Protein AF-A0A7C3UR26-F1 (afdb_monomer)

Structure (mmCIF, N/CA/C/O backbone):
data_AF-A0A7C3UR26-F1
#
_entry.id   AF-A0A7C3UR26-F1
#
loop_
_atom_site.group_PDB
_atom_site.id
_atom_site.type_symbol
_atom_site.label_atom_id
_atom_site.label_alt_id
_atom_site.label_comp_id
_atom_site.label_asym_id
_atom_site.label_entity_id
_atom_site.label_seq_id
_atom_site.pdbx_PDB_ins_code
_atom_site.Cartn_x
_atom_site.Cartn_y
_atom_site.Cartn_z
_atom_site.occupancy
_atom_site.B_iso_or_equiv
_atom_site.auth_seq_id
_atom_site.auth_comp_id
_atom_site.auth_asym_id
_atom_site.auth_atom_id
_atom_site.pdbx_PDB_model_num
ATOM 1 N N . MET A 1 1 ? 2.361 -22.772 -12.631 1.00 84.62 1 MET A N 1
ATOM 2 C CA . MET A 1 1 ? 1.878 -21.402 -12.908 1.00 84.62 1 MET A CA 1
ATOM 3 C C . MET A 1 1 ? 1.212 -20.741 -11.703 1.00 84.62 1 MET A C 1
ATOM 5 O O . MET A 1 1 ? 1.697 -19.698 -11.298 1.00 84.62 1 MET A O 1
ATOM 9 N N . SER A 1 2 ? 0.206 -21.334 -11.047 1.00 89.38 2 SER A N 1
ATOM 10 C CA . SER A 1 2 ? -0.554 -20.653 -9.971 1.00 89.38 2 SER A CA 1
ATOM 11 C C . SER A 1 2 ? 0.278 -20.148 -8.781 1.00 89.38 2 SER A C 1
ATOM 13 O O . SER A 1 2 ? -0.028 -19.115 -8.210 1.00 89.38 2 SER A O 1
ATOM 15 N N . ARG A 1 3 ? 1.379 -20.817 -8.415 1.00 92.19 3 ARG A N 1
ATOM 16 C CA . ARG A 1 3 ? 2.267 -20.321 -7.343 1.00 92.19 3 ARG A CA 1
ATOM 17 C C . ARG A 1 3 ? 3.097 -19.096 -7.741 1.00 92.19 3 ARG A C 1
ATOM 19 O O . ARG A 1 3 ? 3.515 -18.353 -6.864 1.00 92.19 3 ARG A O 1
ATOM 26 N N . ALA A 1 4 ? 3.319 -18.882 -9.038 1.00 93.81 4 ALA A N 1
ATOM 27 C CA . ALA A 1 4 ? 4.048 -17.720 -9.537 1.00 93.81 4 ALA A CA 1
ATOM 28 C C . ALA A 1 4 ? 3.203 -16.439 -9.476 1.00 93.81 4 ALA A C 1
ATOM 30 O O . ALA A 1 4 ? 3.769 -15.360 -9.411 1.00 93.81 4 ALA A O 1
ATOM 31 N N . ILE A 1 5 ? 1.868 -16.544 -9.464 1.00 94.62 5 ILE A N 1
ATOM 32 C CA . ILE A 1 5 ? 0.988 -15.367 -9.430 1.00 94.62 5 ILE A CA 1
ATOM 33 C C . ILE A 1 5 ? 0.708 -14.855 -8.008 1.00 94.62 5 ILE A C 1
ATOM 35 O O . ILE A 1 5 ? 0.378 -13.689 -7.834 1.00 94.62 5 ILE A O 1
ATOM 39 N N . LEU A 1 6 ? 0.868 -15.688 -6.972 1.00 92.38 6 LEU A N 1
ATOM 40 C CA . LEU A 1 6 ? 0.529 -15.310 -5.590 1.00 92.38 6 LEU A CA 1
ATOM 41 C C . LEU A 1 6 ? 1.308 -14.091 -5.052 1.00 92.38 6 LEU A C 1
ATOM 43 O O . LEU A 1 6 ? 0.683 -13.251 -4.400 1.00 92.38 6 LEU A O 1
ATOM 47 N N . PRO A 1 7 ? 2.623 -13.928 -5.320 1.00 94.94 7 PRO A N 1
ATOM 48 C CA . PRO A 1 7 ? 3.370 -12.769 -4.829 1.00 94.94 7 PRO A CA 1
ATOM 49 C C . PRO A 1 7 ? 2.861 -11.429 -5.379 1.00 94.94 7 PRO A C 1
ATOM 51 O O . PRO A 1 7 ? 3.028 -10.400 -4.724 1.00 94.94 7 PRO A O 1
ATOM 54 N N . PHE A 1 8 ? 2.185 -11.427 -6.535 1.00 94.25 8 PHE A N 1
ATOM 55 C CA . PHE A 1 8 ? 1.652 -10.203 -7.135 1.00 94.25 8 PHE A CA 1
ATOM 56 C C . PHE A 1 8 ? 0.572 -9.535 -6.286 1.00 94.25 8 PHE A C 1
ATOM 58 O O . PHE A 1 8 ? 0.379 -8.335 -6.427 1.00 94.25 8 PHE A O 1
ATOM 65 N N . ASN A 1 9 ? -0.066 -10.242 -5.348 1.00 93.50 9 ASN A N 1
ATOM 66 C CA . ASN A 1 9 ? -0.989 -9.606 -4.406 1.00 93.50 9 ASN A CA 1
ATOM 67 C C . ASN A 1 9 ? -0.299 -8.508 -3.583 1.00 93.50 9 ASN A C 1
ATOM 69 O O . ASN A 1 9 ? -0.865 -7.429 -3.418 1.00 93.50 9 ASN A O 1
ATOM 73 N N . ARG A 1 10 ? 0.928 -8.756 -3.097 1.00 95.94 10 ARG A N 1
ATOM 74 C CA . ARG A 1 10 ? 1.704 -7.759 -2.337 1.00 95.94 10 ARG A CA 1
ATOM 75 C C . ARG A 1 10 ? 2.211 -6.628 -3.226 1.00 95.94 10 ARG A C 1
ATOM 77 O O . ARG A 1 10 ? 2.212 -5.481 -2.780 1.00 95.94 10 ARG A O 1
ATOM 84 N N . ILE A 1 11 ? 2.597 -6.943 -4.466 1.00 96.81 11 ILE A N 1
ATOM 85 C CA . ILE A 1 11 ? 3.010 -5.948 -5.469 1.00 96.81 11 ILE A CA 1
ATOM 86 C C . ILE A 1 11 ? 1.839 -5.014 -5.787 1.00 96.81 11 ILE A C 1
ATOM 88 O O . ILE A 1 11 ? 1.977 -3.810 -5.618 1.00 96.81 11 ILE A O 1
ATOM 92 N N . ASN A 1 12 ? 0.679 -5.564 -6.154 1.00 95.12 12 ASN A N 1
ATOM 93 C CA . ASN A 1 12 ? -0.527 -4.807 -6.492 1.00 95.12 12 ASN A CA 1
ATOM 94 C C . ASN A 1 12 ? -0.963 -3.900 -5.332 1.00 95.12 12 ASN A C 1
ATOM 96 O O . ASN A 1 12 ? -1.094 -2.693 -5.499 1.00 95.12 12 ASN A O 1
ATOM 100 N N . ARG A 1 13 ? -1.065 -4.453 -4.113 1.00 96.06 13 ARG A N 1
ATOM 101 C CA . ARG A 1 13 ? -1.340 -3.671 -2.892 1.00 96.06 13 ARG A CA 1
ATOM 102 C C . ARG A 1 13 ? -0.356 -2.517 -2.730 1.00 96.06 13 ARG A C 1
ATOM 104 O O . ARG A 1 13 ? -0.774 -1.389 -2.489 1.00 96.06 13 ARG A O 1
ATOM 111 N N . GLY A 1 14 ? 0.936 -2.814 -2.872 1.00 96.69 14 GLY A N 1
ATOM 112 C CA . GLY A 1 14 ? 2.014 -1.848 -2.711 1.00 96.69 14 GLY A CA 1
ATOM 113 C C . GLY A 1 14 ? 2.107 -0.814 -3.830 1.00 96.69 14 GLY A C 1
ATOM 114 O O . GLY A 1 14 ? 2.708 0.224 -3.590 1.00 96.69 14 GLY A O 1
ATOM 115 N N . GLN A 1 15 ? 1.560 -1.076 -5.019 1.00 95.69 15 GLN A N 1
ATOM 116 C CA . GLN A 1 15 ? 1.412 -0.092 -6.098 1.00 95.69 15 GLN A CA 1
ATOM 117 C C . GLN A 1 15 ? 0.182 0.790 -5.867 1.00 95.69 15 GLN A C 1
ATOM 119 O O . GLN A 1 15 ? 0.249 1.995 -6.080 1.00 95.69 15 GLN A O 1
ATOM 124 N N . ASN A 1 16 ? -0.910 0.216 -5.356 1.00 94.81 16 ASN A N 1
ATOM 125 C CA . ASN A 1 16 ? -2.138 0.958 -5.078 1.00 94.81 16 ASN A CA 1
ATOM 126 C C . ASN A 1 16 ? -1.993 1.952 -3.925 1.00 94.81 16 ASN A C 1
ATOM 128 O O . ASN A 1 16 ? -2.627 2.994 -3.957 1.00 94.81 16 ASN A O 1
ATOM 132 N N . HIS A 1 17 ? -1.202 1.631 -2.898 1.00 96.75 17 HIS A N 1
ATOM 133 C CA . HIS A 1 17 ? -0.873 2.549 -1.805 1.00 96.75 17 HIS A CA 1
ATOM 134 C C . HIS A 1 17 ? 0.338 2.023 -1.027 1.00 96.75 17 HIS A C 1
ATOM 136 O O . HIS A 1 17 ? 0.447 0.817 -0.781 1.00 96.75 17 HIS A O 1
ATOM 142 N N . TYR A 1 18 ? 1.222 2.910 -0.566 1.00 96.19 18 TYR A N 1
ATOM 143 C CA . TYR A 1 18 ? 2.452 2.504 0.129 1.00 96.19 18 TYR A CA 1
ATOM 144 C C . TYR A 1 18 ? 2.180 1.735 1.433 1.00 96.19 18 TYR A C 1
ATOM 146 O O . TYR A 1 18 ? 2.928 0.826 1.778 1.00 96.19 18 TYR A O 1
ATOM 154 N N . ALA A 1 19 ? 1.085 2.065 2.122 1.00 97.19 19 ALA A N 1
ATOM 155 C CA . ALA A 1 19 ? 0.727 1.494 3.421 1.00 97.19 19 ALA A CA 1
ATOM 156 C C . ALA A 1 19 ? -0.183 0.252 3.364 1.00 97.19 19 ALA A C 1
ATOM 158 O O . ALA A 1 19 ? -0.461 -0.334 4.405 1.00 97.19 19 ALA A O 1
ATOM 159 N N . ASN A 1 20 ? -0.675 -0.170 2.190 1.00 97.56 20 ASN A N 1
ATOM 160 C CA . ASN A 1 20 ? -1.697 -1.230 2.115 1.00 97.56 20 ASN A CA 1
ATOM 161 C C . ASN A 1 20 ? -1.242 -2.556 2.739 1.00 97.56 20 ASN A C 1
ATOM 163 O O . ASN A 1 20 ? -2.025 -3.217 3.416 1.00 97.56 20 ASN A O 1
ATOM 167 N N . ASN A 1 21 ? 0.011 -2.959 2.502 1.00 97.38 21 ASN A N 1
ATOM 168 C CA . ASN A 1 21 ? 0.534 -4.199 3.077 1.00 97.38 21 ASN A CA 1
ATOM 169 C C . ASN A 1 21 ? 0.620 -4.106 4.608 1.00 97.38 21 ASN A C 1
ATOM 171 O O . ASN A 1 21 ? 0.180 -5.034 5.277 1.00 97.38 21 ASN A O 1
ATOM 175 N N . ASP A 1 22 ? 1.095 -2.978 5.141 1.00 97.25 22 ASP A N 1
ATOM 176 C CA . ASP A 1 22 ? 1.248 -2.757 6.583 1.00 97.25 22 ASP A CA 1
ATOM 177 C C . ASP A 1 22 ? -0.110 -2.670 7.298 1.00 97.25 22 ASP A C 1
ATOM 179 O O . ASP A 1 22 ? -0.272 -3.213 8.386 1.00 97.25 22 ASP A O 1
ATOM 183 N N . ILE A 1 23 ? -1.111 -2.030 6.678 1.00 98.25 23 ILE A N 1
ATOM 184 C CA . ILE A 1 23 ? -2.481 -1.944 7.214 1.00 98.25 23 ILE A CA 1
ATOM 185 C C . ILE A 1 23 ? -3.115 -3.335 7.297 1.00 98.25 23 ILE A C 1
ATOM 187 O O . ILE A 1 23 ? -3.720 -3.678 8.312 1.00 98.25 23 ILE A O 1
ATOM 191 N N . ILE A 1 24 ? -2.986 -4.136 6.234 1.00 97.94 24 ILE A N 1
ATOM 192 C CA . ILE A 1 24 ? -3.534 -5.496 6.209 1.00 97.94 24 ILE A CA 1
ATOM 193 C C . ILE A 1 24 ? -2.835 -6.363 7.258 1.00 97.94 24 ILE A C 1
ATOM 195 O O . ILE A 1 24 ? -3.519 -7.012 8.041 1.00 97.94 24 ILE A O 1
ATOM 199 N N . GLU A 1 25 ? -1.504 -6.320 7.328 1.00 96.81 25 GLU A N 1
ATOM 200 C CA . GLU A 1 25 ? -0.721 -7.092 8.299 1.00 96.81 25 GLU A CA 1
ATOM 201 C C . GLU A 1 25 ? -1.051 -6.701 9.748 1.00 96.81 25 GLU A C 1
ATOM 203 O O . GLU A 1 25 ? -1.226 -7.571 10.601 1.00 96.81 25 GLU A O 1
ATOM 208 N N . LEU A 1 26 ? -1.216 -5.403 10.025 1.00 97.50 26 LEU A N 1
ATOM 209 C CA . LEU A 1 26 ? -1.675 -4.899 11.320 1.00 97.50 26 LEU A CA 1
ATOM 210 C C . LEU A 1 26 ? -3.029 -5.505 11.713 1.00 97.50 26 LEU A C 1
ATOM 212 O O . LEU A 1 26 ? -3.179 -6.031 12.816 1.00 97.50 26 LEU A O 1
ATOM 216 N N . LEU A 1 27 ? -4.023 -5.428 10.828 1.00 98.19 27 LEU A N 1
ATOM 217 C CA . LEU A 1 27 ? -5.376 -5.893 11.131 1.00 98.19 27 LEU A CA 1
ATOM 218 C C . LEU A 1 27 ? -5.462 -7.422 11.202 1.00 98.19 27 LEU A C 1
ATOM 220 O O . LEU A 1 27 ? -6.172 -7.937 12.063 1.00 98.19 27 LEU A O 1
ATOM 224 N N . GLU A 1 28 ? -4.713 -8.142 10.362 1.00 97.50 28 GLU A N 1
ATOM 225 C CA . GLU A 1 28 ? -4.558 -9.601 10.437 1.00 97.50 28 GLU A CA 1
ATOM 226 C C . GLU A 1 28 ? -3.982 -10.005 11.798 1.00 97.50 28 GLU A C 1
ATOM 228 O O . GLU A 1 28 ? -4.580 -10.818 12.501 1.00 97.50 28 GLU A O 1
ATOM 233 N N . LYS A 1 29 ? -2.899 -9.355 12.232 1.00 95.69 29 LYS A N 1
ATOM 234 C CA . LYS A 1 29 ? -2.251 -9.603 13.527 1.00 95.69 29 LYS A CA 1
ATOM 235 C C . LYS A 1 29 ? -3.177 -9.339 14.720 1.00 95.69 29 LYS A C 1
ATOM 237 O O . LYS A 1 29 ? -3.177 -10.095 15.694 1.00 95.69 29 LYS A O 1
ATOM 242 N N . VAL A 1 30 ? -3.996 -8.287 14.662 1.00 96.81 30 VAL A N 1
ATOM 243 C CA . VAL A 1 30 ? -5.016 -8.021 15.693 1.00 96.81 30 VAL A CA 1
ATOM 244 C C . VAL A 1 30 ? -6.116 -9.091 15.655 1.00 96.81 30 VAL A C 1
ATOM 246 O O . VAL A 1 30 ? -6.500 -9.617 16.701 1.00 96.81 30 VAL A O 1
ATOM 249 N N . TYR A 1 31 ? -6.585 -9.473 14.463 1.00 97.69 31 TYR A N 1
ATOM 250 C CA . TYR A 1 31 ? -7.631 -10.483 14.277 1.00 97.69 31 TYR A CA 1
ATOM 251 C C . TYR A 1 31 ? -7.201 -11.896 14.707 1.00 97.69 31 TYR A C 1
ATOM 253 O O . TYR A 1 31 ? -8.007 -12.640 15.268 1.00 97.69 31 TYR A O 1
ATOM 261 N N . GLU A 1 32 ? -5.934 -12.268 14.521 1.00 97.50 32 GLU A N 1
ATOM 262 C CA . GLU A 1 32 ? -5.369 -13.537 15.007 1.00 97.50 32 GLU A CA 1
ATOM 263 C C . GLU A 1 32 ? -5.515 -13.700 16.530 1.00 97.50 32 GLU A C 1
ATOM 265 O O . GLU A 1 32 ? -5.647 -14.818 17.026 1.00 97.50 32 GLU A O 1
ATOM 270 N N . ASN A 1 33 ? -5.593 -12.587 17.268 1.00 97.06 33 ASN A N 1
ATOM 271 C CA . ASN A 1 33 ? -5.756 -12.548 18.721 1.00 97.06 33 ASN A CA 1
ATOM 272 C C . ASN A 1 33 ? -7.189 -12.184 19.166 1.00 97.06 33 ASN A C 1
ATOM 274 O O . ASN A 1 33 ? -7.410 -11.755 20.302 1.00 97.06 33 ASN A O 1
ATOM 278 N N . LYS A 1 34 ? -8.186 -12.378 18.292 1.00 96.38 34 LYS A N 1
ATOM 279 C CA . LYS A 1 34 ? -9.592 -11.981 18.506 1.00 96.38 34 LYS A CA 1
ATOM 280 C C . LYS A 1 34 ? -10.245 -12.468 19.801 1.00 96.38 34 LYS A C 1
ATOM 282 O O . LYS A 1 34 ? -11.184 -11.835 20.270 1.00 96.38 34 LYS A O 1
ATOM 287 N N . SER A 1 35 ? -9.769 -13.558 20.405 1.00 96.50 35 SER A N 1
ATOM 288 C CA . SER A 1 35 ? -10.303 -14.064 21.680 1.00 96.50 35 SER A CA 1
ATOM 289 C C . SER A 1 35 ? -10.071 -13.123 22.868 1.00 96.50 35 SER A C 1
ATOM 291 O O . SER A 1 35 ? -10.711 -13.292 23.900 1.00 96.50 35 SER A O 1
ATOM 293 N N . LEU A 1 36 ? -9.148 -12.164 22.742 1.00 95.38 36 LEU A N 1
ATOM 294 C CA . LEU A 1 36 ? -8.786 -11.205 23.791 1.00 95.38 36 LEU A CA 1
ATOM 295 C C . LEU A 1 36 ? -9.460 -9.832 23.614 1.00 95.38 36 LEU A C 1
ATOM 297 O O . LEU A 1 36 ? -9.211 -8.916 24.399 1.00 95.38 36 LEU A O 1
ATOM 301 N N . LEU A 1 37 ? -10.280 -9.666 22.573 1.00 96.19 37 LEU A N 1
ATOM 302 C CA . LEU A 1 37 ? -10.798 -8.374 22.125 1.00 96.19 37 LEU A CA 1
ATOM 303 C C . LEU A 1 37 ? -12.323 -8.285 22.263 1.00 96.19 37 LEU A C 1
ATOM 305 O O . LEU A 1 37 ? -13.011 -9.292 22.426 1.00 96.19 37 LEU A O 1
ATOM 309 N N . ASP A 1 38 ? -12.854 -7.061 22.186 1.00 96.44 38 ASP A N 1
ATOM 310 C CA . ASP A 1 38 ? -14.302 -6.837 22.148 1.00 96.44 38 ASP A CA 1
ATOM 311 C C . ASP A 1 38 ? -14.904 -7.499 20.889 1.00 96.44 38 ASP A C 1
ATOM 313 O O . ASP A 1 38 ? -14.430 -7.227 19.780 1.00 96.44 38 ASP A O 1
ATOM 317 N N . PRO A 1 39 ? -15.950 -8.340 21.011 1.00 97.75 39 PRO A N 1
ATOM 318 C CA . PRO A 1 39 ? -16.541 -9.032 19.866 1.00 97.75 39 PRO A CA 1
ATOM 319 C C . PRO A 1 39 ? -17.057 -8.108 18.752 1.00 97.75 39 PRO A C 1
ATOM 321 O O . PRO A 1 39 ? -17.038 -8.493 17.582 1.00 97.75 39 PRO A O 1
ATOM 324 N N . ASN A 1 40 ? -17.510 -6.896 19.081 1.00 98.19 40 ASN A N 1
ATOM 325 C CA . ASN A 1 40 ? -17.975 -5.932 18.086 1.00 98.19 40 ASN A CA 1
ATOM 326 C C . ASN A 1 40 ? -16.805 -5.318 17.312 1.00 98.19 40 ASN A C 1
ATOM 328 O O . ASN A 1 40 ? -16.889 -5.191 16.092 1.00 98.19 40 ASN A O 1
ATOM 332 N N . LEU A 1 41 ? -15.693 -5.010 17.992 1.00 98.25 41 LEU A N 1
ATOM 333 C CA . LEU A 1 41 ? -14.459 -4.591 17.318 1.00 98.25 41 LEU A CA 1
ATOM 334 C C . LEU A 1 41 ? -13.954 -5.696 16.384 1.00 98.25 41 LEU A C 1
ATOM 336 O O . LEU A 1 41 ? -13.606 -5.416 15.240 1.00 98.25 41 LEU A O 1
ATOM 340 N N . VAL A 1 42 ? -13.952 -6.952 16.843 1.00 98.38 42 VAL A N 1
ATOM 341 C CA . VAL A 1 42 ? -13.537 -8.104 16.023 1.00 98.38 42 VAL A CA 1
ATOM 342 C C . VAL A 1 42 ? -14.379 -8.207 14.754 1.00 98.38 42 VAL A C 1
ATOM 344 O O . VAL A 1 42 ? -13.823 -8.399 13.675 1.00 98.38 42 VAL A O 1
ATOM 347 N N . LYS A 1 43 ? -15.701 -8.044 14.865 1.00 98.56 43 LYS A N 1
ATOM 348 C CA . LYS A 1 43 ? -16.615 -8.082 13.718 1.00 98.56 43 LYS A CA 1
ATOM 349 C C . LYS 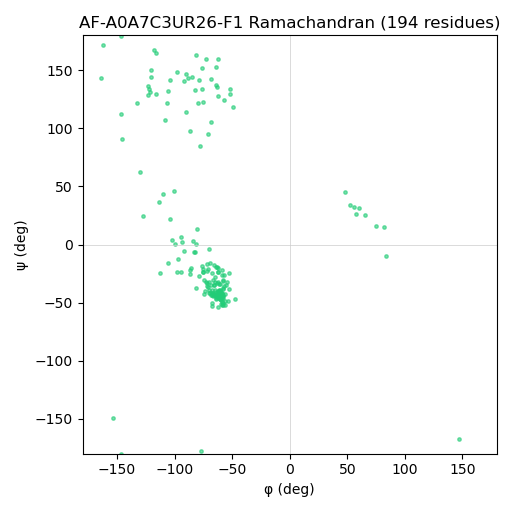A 1 43 ? -16.332 -6.965 12.707 1.00 98.56 43 LYS A C 1
ATOM 351 O O . LYS A 1 43 ? -16.376 -7.202 11.497 1.00 98.56 43 LYS A O 1
ATOM 356 N N . ASP A 1 44 ? -16.036 -5.760 13.183 1.00 98.69 44 ASP A N 1
ATOM 357 C CA . ASP A 1 44 ? -15.700 -4.637 12.309 1.00 98.69 44 ASP A CA 1
ATOM 358 C C . ASP A 1 44 ? -14.333 -4.833 11.636 1.00 98.69 44 ASP A C 1
ATOM 360 O O . ASP A 1 44 ? -14.214 -4.612 10.431 1.00 98.69 44 ASP A O 1
ATOM 364 N N . ILE A 1 45 ? -13.326 -5.327 12.369 1.00 98.56 45 ILE A N 1
ATOM 365 C CA . ILE A 1 45 ? -12.018 -5.705 11.806 1.00 98.56 45 ILE A CA 1
ATOM 366 C C . ILE A 1 45 ? -12.185 -6.782 10.734 1.00 98.56 45 ILE A C 1
ATOM 368 O O . ILE A 1 45 ? -11.611 -6.659 9.657 1.00 98.56 45 ILE A O 1
ATOM 372 N N . GLU A 1 46 ? -12.987 -7.813 10.997 1.00 98.50 46 GLU A N 1
ATOM 373 C CA . GLU A 1 46 ? -13.273 -8.882 10.036 1.00 98.50 46 GLU A CA 1
ATOM 374 C C . GLU A 1 46 ? -13.912 -8.332 8.759 1.00 98.50 46 GLU A C 1
ATOM 376 O O . GLU A 1 46 ? -13.458 -8.625 7.652 1.00 98.50 46 GLU A O 1
ATOM 381 N N . THR A 1 47 ? -14.924 -7.476 8.910 1.00 98.44 47 THR A N 1
ATOM 382 C CA . THR A 1 47 ? -15.598 -6.831 7.776 1.00 98.44 47 THR A CA 1
ATOM 383 C C . THR A 1 47 ? -14.619 -5.979 6.968 1.00 98.44 47 THR A C 1
ATOM 385 O O . THR A 1 47 ? -14.615 -6.030 5.735 1.00 98.44 47 THR A O 1
ATOM 388 N N . TYR A 1 48 ? -13.751 -5.225 7.646 1.00 98.50 48 TYR A N 1
ATOM 389 C CA . TYR A 1 48 ? -12.768 -4.383 6.977 1.00 98.50 48 TYR A CA 1
ATOM 390 C C . TYR A 1 48 ? -11.663 -5.196 6.294 1.00 98.50 48 TYR A C 1
ATOM 392 O O . TYR A 1 48 ? -11.295 -4.885 5.166 1.00 98.50 48 TYR A O 1
ATOM 400 N N . LEU A 1 49 ? -11.181 -6.281 6.905 1.00 98.50 49 LEU A N 1
ATOM 401 C CA . LEU A 1 49 ? -10.224 -7.200 6.279 1.00 98.50 49 LEU A CA 1
ATOM 402 C C . LEU A 1 49 ? -10.786 -7.810 4.993 1.00 98.50 49 LEU A C 1
ATOM 404 O O . LEU A 1 49 ? -10.103 -7.805 3.970 1.00 98.50 49 LEU A O 1
ATOM 408 N N . VAL A 1 50 ? -12.048 -8.255 5.005 1.00 97.81 50 VAL A N 1
ATOM 409 C CA . VAL A 1 50 ? -12.726 -8.746 3.793 1.00 97.81 50 VAL A CA 1
ATOM 410 C C . VAL A 1 50 ? -12.747 -7.671 2.705 1.00 97.81 50 VAL A C 1
ATOM 412 O O . VAL A 1 50 ? -12.448 -7.971 1.544 1.00 97.81 50 VAL A O 1
ATOM 415 N N . TYR A 1 51 ? -13.040 -6.418 3.065 1.00 96.62 51 TYR A N 1
ATOM 416 C CA . TYR A 1 51 ? -12.975 -5.291 2.136 1.00 96.62 51 TYR A CA 1
ATOM 417 C C . TYR A 1 51 ? -11.559 -5.100 1.559 1.00 96.62 51 TYR A C 1
ATOM 419 O O . TYR A 1 51 ? -11.403 -5.068 0.334 1.00 96.62 51 TYR A O 1
ATOM 427 N N . LEU A 1 52 ? -10.533 -5.031 2.414 1.00 96.81 52 LEU A N 1
ATOM 428 C CA . LEU A 1 52 ? -9.141 -4.801 2.012 1.00 96.81 52 LEU A CA 1
ATOM 429 C C . LEU A 1 52 ? -8.604 -5.926 1.121 1.00 96.81 52 LEU A C 1
ATOM 431 O O . LEU A 1 52 ? -7.891 -5.670 0.150 1.00 96.81 52 LEU A O 1
ATOM 435 N N . TRP A 1 53 ? -8.941 -7.179 1.426 1.00 95.69 53 TRP A N 1
ATOM 436 C CA . TRP A 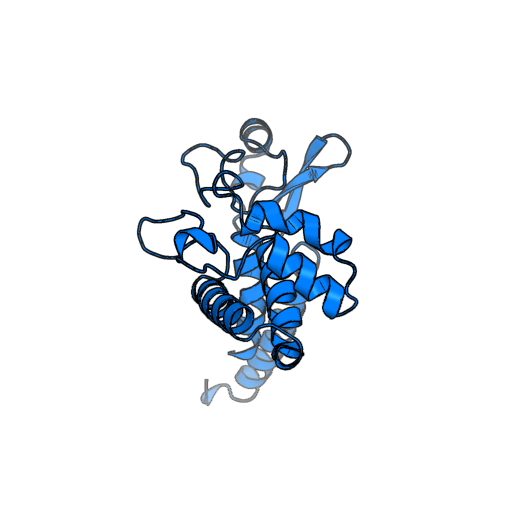1 53 ? -8.539 -8.320 0.609 1.00 95.69 53 TRP A CA 1
ATOM 437 C C . TRP A 1 53 ? -9.213 -8.309 -0.759 1.00 95.69 53 TRP A C 1
ATOM 439 O O . TRP A 1 53 ? -8.534 -8.565 -1.752 1.00 95.69 53 TRP A O 1
ATOM 449 N N . SER A 1 54 ? -10.504 -7.977 -0.810 1.00 93.75 54 SER A N 1
ATOM 450 C CA . SER A 1 54 ? -11.284 -7.961 -2.054 1.00 93.75 54 SER A CA 1
ATOM 451 C C . SER A 1 54 ? -10.874 -6.826 -2.993 1.00 93.75 54 SER A C 1
ATOM 453 O O . SER A 1 54 ? -10.923 -6.996 -4.206 1.00 93.75 54 SER A O 1
ATOM 455 N N . ASN A 1 55 ? -10.449 -5.685 -2.443 1.00 93.12 55 ASN A N 1
ATOM 456 C CA . ASN A 1 55 ? -10.041 -4.510 -3.219 1.00 93.12 55 ASN A CA 1
ATOM 457 C C . ASN A 1 55 ? -8.516 -4.341 -3.313 1.00 93.12 55 ASN A C 1
ATOM 459 O O . ASN A 1 55 ? -8.027 -3.350 -3.844 1.00 93.12 55 ASN A O 1
ATOM 463 N N . HIS A 1 56 ? -7.739 -5.284 -2.777 1.00 93.38 56 HIS A N 1
ATOM 464 C CA . HIS A 1 56 ? -6.281 -5.169 -2.689 1.00 93.38 56 HIS A CA 1
ATOM 465 C C . HIS A 1 56 ? -5.797 -3.859 -2.026 1.00 93.38 56 HIS A C 1
ATOM 467 O O . HIS A 1 56 ? -4.739 -3.341 -2.392 1.00 93.38 56 HIS A O 1
ATOM 473 N N . GLY A 1 57 ? -6.534 -3.328 -1.045 1.00 95.62 57 GLY A N 1
ATOM 474 C CA . GLY A 1 57 ? -6.171 -2.101 -0.337 1.00 95.62 57 GLY A CA 1
ATOM 475 C C . GLY A 1 57 ? -7.352 -1.248 0.119 1.00 95.62 57 GLY A C 1
ATOM 476 O O . GLY A 1 57 ? -8.498 -1.690 0.122 1.00 95.62 57 GLY A O 1
ATOM 477 N N . ILE A 1 58 ? -7.038 -0.015 0.525 1.00 96.38 58 ILE A N 1
ATOM 478 C CA . ILE A 1 58 ? -7.990 0.970 1.076 1.00 96.38 58 ILE A CA 1
ATOM 479 C C . ILE A 1 58 ? -8.891 1.631 0.019 1.00 96.38 58 ILE A C 1
ATOM 481 O O . ILE A 1 58 ? -9.967 2.140 0.344 1.00 96.38 58 ILE A O 1
ATOM 485 N N . TYR A 1 59 ? -8.479 1.615 -1.247 1.00 95.75 59 TYR A N 1
ATOM 486 C CA . TYR A 1 59 ? -9.253 2.154 -2.365 1.00 95.75 59 TYR A CA 1
ATOM 487 C C . TYR A 1 59 ? -10.245 1.129 -2.886 1.00 95.75 59 TYR A C 1
ATOM 489 O O . TYR A 1 59 ? -9.955 -0.064 -2.901 1.00 95.75 59 TYR A O 1
ATOM 497 N N . PHE A 1 60 ? -11.419 1.588 -3.300 1.00 91.44 60 PHE A N 1
ATOM 498 C CA . PHE A 1 60 ? -12.418 0.716 -3.902 1.00 91.44 60 PHE A CA 1
ATOM 499 C C . PHE A 1 60 ? -12.018 0.395 -5.350 1.00 91.44 60 PHE A C 1
ATOM 501 O O . PHE A 1 60 ? -11.650 1.289 -6.096 1.00 91.44 60 PHE A O 1
ATOM 508 N N . GLN A 1 61 ? -12.078 -0.871 -5.772 1.00 80.00 61 GLN A N 1
ATOM 509 C CA . GLN A 1 61 ? -11.708 -1.286 -7.137 1.00 80.00 61 GLN A CA 1
ATOM 510 C C . GLN A 1 61 ? -12.930 -1.489 -8.045 1.00 80.00 61 GLN A C 1
ATOM 512 O O . GLN A 1 61 ? -13.051 -2.490 -8.752 1.00 80.00 61 GLN A O 1
ATOM 517 N N . GLY A 1 62 ? -13.872 -0.545 -8.012 1.00 71.50 62 GLY A N 1
ATOM 518 C CA . GLY A 1 62 ? -15.019 -0.525 -8.921 1.00 71.50 62 GLY A CA 1
ATOM 519 C C . GLY A 1 62 ? -14.791 0.413 -10.100 1.00 71.50 62 GLY A C 1
ATOM 520 O O . GLY A 1 62 ? -14.151 1.452 -9.949 1.00 71.50 62 GLY A O 1
ATOM 521 N N . PHE A 1 63 ? -15.369 0.088 -11.263 1.00 54.28 63 PHE A N 1
ATOM 522 C CA . PHE A 1 63 ? -15.461 1.032 -12.378 1.00 54.28 63 PHE A CA 1
ATOM 523 C C . PHE A 1 63 ? -16.014 2.365 -11.834 1.00 54.28 63 PHE A C 1
ATOM 525 O O . PHE A 1 63 ? -17.121 2.387 -11.298 1.00 54.28 63 PHE A O 1
ATOM 532 N N . TYR A 1 64 ? -15.232 3.445 -11.945 1.00 56.00 64 TYR A N 1
ATOM 533 C CA . TYR A 1 64 ? -15.576 4.830 -11.570 1.00 56.00 64 TYR A CA 1
ATOM 534 C C . TYR A 1 64 ? -15.445 5.260 -10.099 1.00 56.00 64 TYR A C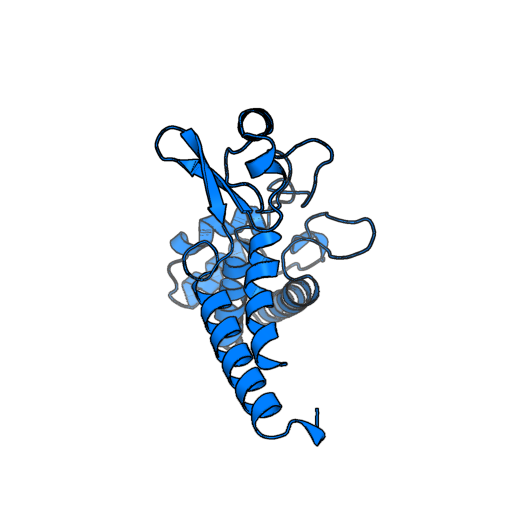 1
ATOM 536 O O . TYR A 1 64 ? -15.976 6.315 -9.751 1.00 56.00 64 TYR A O 1
ATOM 544 N N . SER A 1 65 ? -14.757 4.526 -9.219 1.00 68.50 65 SER A N 1
ATOM 545 C CA . SER A 1 65 ? -14.539 5.039 -7.856 1.00 68.50 65 SER A CA 1
ATOM 546 C C . SER A 1 65 ? -13.188 4.627 -7.284 1.00 68.50 65 SER A C 1
ATOM 548 O O . SER A 1 65 ? -13.096 3.637 -6.576 1.00 68.50 65 SER A O 1
ATOM 550 N N . ASP A 1 66 ? -12.187 5.476 -7.516 1.00 81.38 66 ASP A N 1
ATOM 551 C CA . ASP A 1 66 ? -10.831 5.409 -6.945 1.00 81.38 66 ASP A CA 1
ATOM 552 C C . ASP A 1 66 ? -10.755 5.980 -5.514 1.00 81.38 66 ASP A C 1
ATOM 554 O O . ASP A 1 66 ? -9.681 6.211 -4.957 1.00 81.38 66 ASP A O 1
ATOM 558 N N . SER A 1 67 ? -11.915 6.189 -4.890 1.00 92.62 67 SER A N 1
ATOM 559 C CA . SER A 1 67 ? -12.027 6.842 -3.591 1.00 92.62 67 SER A CA 1
ATOM 560 C C . SER A 1 67 ? -11.689 5.889 -2.449 1.00 92.62 67 SER A C 1
ATOM 562 O O . SER A 1 67 ? -12.119 4.726 -2.428 1.00 92.62 67 SER A O 1
ATOM 564 N N . LYS A 1 68 ? -11.001 6.409 -1.436 1.00 95.06 68 LYS A N 1
ATOM 565 C CA . LYS A 1 68 ? -10.689 5.686 -0.206 1.00 95.06 68 LYS A CA 1
ATOM 566 C C . LYS A 1 68 ? -11.954 5.328 0.578 1.00 95.06 68 LYS A C 1
ATOM 568 O O . LYS A 1 68 ? -12.844 6.171 0.775 1.00 95.06 68 LYS A O 1
ATOM 573 N N . ARG A 1 69 ? -12.002 4.101 1.105 1.00 95.38 69 ARG A N 1
ATOM 574 C CA . ARG A 1 69 ? -12.999 3.658 2.090 1.00 95.38 69 ARG A CA 1
ATOM 575 C C . ARG A 1 69 ? -12.345 3.496 3.452 1.00 95.38 69 ARG A C 1
ATOM 577 O O . ARG A 1 69 ? -11.603 2.554 3.689 1.00 95.38 69 ARG A O 1
ATOM 584 N N . THR A 1 70 ? -12.659 4.423 4.338 1.00 97.19 70 THR A N 1
ATOM 585 C CA . THR A 1 70 ? -12.349 4.343 5.763 1.00 97.19 70 THR A CA 1
ATOM 586 C C . THR A 1 70 ? -13.390 3.472 6.481 1.00 97.19 70 THR A C 1
ATOM 588 O O . THR A 1 70 ? -14.489 3.252 5.950 1.00 97.19 70 THR A O 1
ATOM 591 N N . PRO A 1 71 ? -13.105 2.990 7.704 1.00 98.19 71 PRO A N 1
ATOM 592 C CA . PRO A 1 71 ? -14.085 2.273 8.516 1.00 98.19 71 PRO A CA 1
ATOM 593 C C . PRO A 1 71 ? -15.401 3.044 8.704 1.00 98.19 71 PRO A C 1
ATOM 595 O O . PRO A 1 71 ? -16.478 2.457 8.593 1.00 98.19 71 PRO A O 1
ATOM 598 N N . SER A 1 72 ? -15.338 4.370 8.875 1.00 97.06 72 SER A N 1
ATOM 599 C CA . SER A 1 72 ? -16.524 5.229 8.995 1.00 97.06 72 SER A CA 1
ATOM 600 C C . SER A 1 72 ? -17.395 5.200 7.731 1.00 97.06 72 SER A C 1
ATOM 602 O O . SER A 1 72 ? -18.605 4.992 7.834 1.00 97.06 72 SER A O 1
ATOM 604 N N . LYS A 1 73 ? -16.799 5.305 6.533 1.00 95.31 73 LYS A N 1
ATOM 605 C CA . LYS A 1 73 ? -17.506 5.198 5.239 1.00 95.31 73 LYS A CA 1
ATOM 606 C C . LYS A 1 73 ? -18.163 3.834 5.015 1.00 95.31 73 LYS A C 1
ATOM 608 O O . LYS A 1 73 ? -19.110 3.733 4.238 1.00 95.31 73 LYS A O 1
ATOM 613 N N . LEU A 1 74 ? -17.672 2.794 5.685 1.00 96.00 74 LEU A N 1
ATOM 614 C CA . LEU A 1 74 ? -18.240 1.444 5.663 1.00 96.00 74 LEU A CA 1
ATOM 615 C C . LEU A 1 74 ? -19.209 1.181 6.830 1.00 96.00 74 LEU A C 1
ATOM 617 O O . LEU A 1 74 ? -19.706 0.066 6.968 1.00 96.00 74 LEU A O 1
ATOM 621 N N . ASN A 1 75 ? -19.523 2.201 7.636 1.00 97.62 75 ASN A N 1
ATOM 622 C CA . ASN A 1 75 ? -20.374 2.119 8.828 1.00 97.62 75 ASN A CA 1
ATOM 623 C C . ASN A 1 75 ? -19.856 1.156 9.916 1.00 97.62 75 ASN A C 1
ATOM 625 O O . ASN A 1 75 ? -20.650 0.576 10.661 1.00 97.62 75 ASN A O 1
ATOM 629 N N . LEU A 1 76 ? -18.535 1.008 10.030 1.00 98.06 76 LEU A N 1
ATOM 630 C CA . LEU A 1 76 ? -17.866 0.206 11.056 1.00 98.06 76 LEU A CA 1
ATOM 631 C C . LEU A 1 76 ? -17.654 1.069 12.305 1.00 98.06 76 LEU A C 1
ATOM 633 O O . LEU A 1 76 ? -16.757 1.907 12.359 1.00 98.06 76 LEU A O 1
ATOM 637 N N . LYS A 1 77 ? -18.549 0.931 13.284 1.00 97.81 77 LYS A N 1
ATOM 638 C CA . LYS A 1 77 ? -18.661 1.847 14.434 1.00 97.81 77 LYS A CA 1
ATOM 639 C C . LYS A 1 77 ? -17.617 1.610 15.523 1.00 97.81 77 LYS A C 1
ATOM 641 O O . LYS A 1 77 ? -17.323 2.525 16.285 1.00 97.81 77 LYS A O 1
ATOM 646 N N . TYR A 1 78 ? -17.125 0.385 15.639 1.00 98.31 78 TYR A N 1
ATOM 647 C CA . TYR A 1 78 ? -16.200 -0.050 16.679 1.00 98.31 78 TYR A CA 1
ATOM 648 C C . TYR A 1 78 ? -14.756 -0.037 16.192 1.00 98.31 78 TYR A C 1
ATOM 650 O O . TYR A 1 78 ? -13.856 0.113 17.014 1.00 98.31 78 TYR A O 1
ATOM 658 N N . LEU A 1 79 ? -14.514 -0.134 14.884 1.00 98.44 79 LEU A N 1
ATOM 659 C CA . LEU A 1 79 ? -13.180 0.064 14.324 1.00 98.44 79 LEU A CA 1
ATOM 660 C C . LEU A 1 79 ? -12.852 1.564 14.235 1.00 98.44 79 LEU A C 1
ATOM 662 O O . LEU A 1 79 ? -13.034 2.194 13.196 1.00 98.44 79 LEU A O 1
ATOM 666 N N . THR A 1 80 ? -12.359 2.117 15.345 1.00 98.00 80 THR A N 1
ATOM 667 C CA . THR A 1 80 ? -11.861 3.499 15.474 1.00 98.00 80 THR A CA 1
ATOM 668 C C . THR A 1 80 ? -10.377 3.514 15.852 1.00 98.00 80 THR A C 1
ATOM 670 O O . THR A 1 80 ? -9.827 2.485 16.256 1.00 98.00 80 THR A O 1
ATOM 673 N N . SER A 1 81 ? -9.724 4.676 15.749 1.00 96.56 81 SER A N 1
ATOM 674 C CA . SER A 1 81 ? -8.333 4.872 16.180 1.00 96.56 81 SER A CA 1
ATOM 675 C C . SER A 1 81 ? -8.118 4.506 17.647 1.00 96.56 81 SER A C 1
ATOM 677 O O . SER A 1 81 ? -7.139 3.841 17.980 1.00 96.56 81 SER A O 1
ATOM 679 N N . GLU A 1 82 ? -9.046 4.896 18.519 1.00 96.12 82 GLU A N 1
ATOM 680 C CA . GLU A 1 82 ? -8.970 4.665 19.964 1.00 96.12 82 GLU A CA 1
ATOM 681 C C . GLU A 1 82 ? -9.096 3.174 20.266 1.00 96.12 82 GLU A C 1
ATOM 683 O O . GLU A 1 82 ? -8.228 2.596 20.915 1.00 96.12 82 GLU A O 1
ATOM 688 N N . ASN A 1 83 ? -10.123 2.521 19.714 1.00 96.94 83 ASN A N 1
ATOM 689 C CA . ASN A 1 83 ? -10.358 1.099 19.950 1.00 96.94 83 ASN A CA 1
ATOM 690 C C . ASN A 1 83 ? -9.243 0.225 19.362 1.00 96.94 83 ASN A C 1
ATOM 692 O O . ASN A 1 83 ? -8.890 -0.797 19.955 1.00 96.94 83 ASN A O 1
ATOM 696 N N . LEU A 1 84 ? -8.672 0.612 18.215 1.00 96.75 84 LEU A N 1
ATOM 697 C CA . LEU A 1 84 ? -7.524 -0.089 17.643 1.00 96.75 84 LEU A CA 1
ATOM 698 C C . LEU A 1 84 ? -6.265 0.110 18.500 1.00 96.75 84 LEU A C 1
ATOM 700 O O . LEU A 1 84 ? -5.549 -0.860 18.739 1.00 96.75 84 LEU A O 1
ATOM 704 N N . SER A 1 85 ? -6.018 1.321 19.010 1.00 95.75 85 SER A N 1
ATOM 705 C CA . SER A 1 85 ? -4.918 1.585 19.951 1.00 95.75 85 SER A CA 1
ATOM 706 C C . SER A 1 85 ? -5.060 0.762 21.234 1.00 95.75 85 SER A C 1
ATOM 708 O O . SER A 1 85 ? -4.127 0.072 21.646 1.00 95.75 85 SER A O 1
ATOM 710 N N . ASP A 1 86 ? -6.259 0.739 21.817 1.00 95.12 86 ASP A N 1
ATOM 711 C CA . ASP A 1 86 ? -6.567 -0.052 23.008 1.00 95.12 86 ASP A CA 1
ATOM 712 C C . ASP A 1 86 ? -6.390 -1.553 22.763 1.00 95.12 86 ASP A C 1
ATOM 714 O O . ASP A 1 86 ? -5.875 -2.266 23.629 1.00 95.12 86 ASP A O 1
ATOM 718 N N . ALA A 1 87 ? -6.782 -2.048 21.585 1.00 95.88 87 ALA A N 1
ATOM 719 C CA . ALA A 1 87 ? -6.537 -3.431 21.192 1.00 95.88 87 ALA A CA 1
ATOM 720 C C . ALA A 1 87 ? -5.034 -3.734 21.112 1.00 95.88 87 ALA A C 1
ATOM 722 O O . ALA A 1 87 ? -4.589 -4.732 21.675 1.00 95.88 87 ALA A O 1
ATOM 723 N N . LEU A 1 88 ? -4.236 -2.865 20.485 1.00 95.69 88 LEU A N 1
ATOM 724 C CA . LEU A 1 88 ? -2.781 -3.032 20.412 1.00 95.69 88 LEU A CA 1
ATOM 725 C C . LEU A 1 88 ? -2.133 -3.050 21.800 1.00 95.69 88 LEU A C 1
ATOM 727 O O . LEU A 1 88 ? -1.326 -3.939 22.082 1.00 95.69 88 LEU A O 1
ATOM 731 N N . ASN A 1 89 ? -2.545 -2.142 22.686 1.00 93.56 89 ASN A N 1
ATOM 732 C CA . ASN A 1 89 ? -2.061 -2.086 24.065 1.00 93.56 89 ASN A CA 1
ATOM 733 C C . ASN A 1 89 ? -2.413 -3.368 24.839 1.00 93.56 89 ASN A C 1
ATOM 735 O O . ASN A 1 89 ? -1.551 -3.942 25.503 1.00 93.56 89 ASN A O 1
ATOM 739 N N . LYS A 1 90 ? -3.650 -3.874 24.710 1.00 94.19 90 LYS A N 1
ATOM 740 C CA . LYS A 1 90 ? -4.076 -5.149 25.326 1.00 94.19 90 LYS A CA 1
ATOM 741 C C . LYS A 1 90 ? -3.265 -6.348 24.836 1.00 94.19 90 LYS A C 1
ATOM 743 O O . LYS A 1 90 ? -3.031 -7.278 25.603 1.00 94.19 90 LYS A O 1
ATOM 748 N N . LEU A 1 91 ? -2.839 -6.328 23.575 1.00 94.56 91 LEU A N 1
ATOM 749 C CA . LEU A 1 91 ? -2.016 -7.377 22.970 1.00 94.56 91 LEU A CA 1
ATOM 750 C C . LEU A 1 91 ? -0.512 -7.211 23.252 1.00 94.56 91 LEU A C 1
ATOM 752 O O . LEU A 1 91 ? 0.285 -8.014 22.769 1.00 94.56 91 LEU A O 1
ATOM 756 N N . ASN A 1 92 ? -0.113 -6.211 24.048 1.00 93.31 92 ASN A N 1
ATOM 757 C CA . ASN A 1 92 ? 1.284 -5.845 24.311 1.00 93.31 92 ASN A CA 1
ATOM 758 C C . ASN A 1 92 ? 2.085 -5.541 23.032 1.00 93.31 92 ASN A C 1
ATOM 760 O O . ASN A 1 92 ? 3.289 -5.797 22.962 1.00 93.31 92 ASN A O 1
ATOM 764 N N . TYR A 1 93 ? 1.424 -5.004 22.006 1.00 92.44 93 TYR A N 1
ATOM 765 C CA . TYR A 1 93 ? 2.102 -4.487 20.824 1.00 92.44 93 TYR A CA 1
ATOM 766 C C . TYR A 1 93 ? 2.468 -3.021 21.024 1.00 92.44 93 TYR A C 1
ATOM 768 O O . TYR A 1 93 ? 1.719 -2.256 21.627 1.00 92.44 93 TYR A O 1
ATOM 776 N N . ASN A 1 94 ? 3.630 -2.625 20.501 1.00 87.31 94 ASN A N 1
ATOM 777 C CA . ASN A 1 94 ? 4.060 -1.236 20.538 1.00 87.31 94 ASN A CA 1
ATOM 778 C C . ASN A 1 94 ? 3.196 -0.406 19.576 1.00 87.31 94 ASN A C 1
ATOM 780 O O . ASN A 1 94 ? 3.471 -0.346 18.379 1.00 87.31 94 ASN A O 1
ATOM 784 N N . SER A 1 95 ? 2.145 0.220 20.101 1.00 80.38 95 SER A N 1
ATOM 785 C CA . SER A 1 95 ? 1.192 1.031 19.334 1.00 80.38 95 SER A CA 1
ATOM 786 C C . SER A 1 95 ? 1.872 2.146 18.535 1.00 80.38 95 SER A C 1
ATOM 788 O O . SER A 1 95 ? 1.497 2.366 17.384 1.00 80.38 95 SER A O 1
ATOM 790 N N . SER A 1 96 ? 2.945 2.747 19.064 1.00 83.25 96 SER A N 1
ATOM 791 C CA . SER A 1 96 ? 3.708 3.807 18.380 1.00 83.25 96 SER A CA 1
ATOM 792 C C . SER A 1 96 ? 4.293 3.388 17.022 1.00 83.25 96 SER A C 1
ATOM 794 O O . SER A 1 96 ? 4.465 4.224 16.136 1.00 83.25 96 SER A O 1
ATOM 796 N N . GLU A 1 97 ? 4.546 2.092 16.805 1.00 88.12 97 GLU A N 1
ATOM 797 C CA . GLU A 1 97 ? 5.006 1.571 15.510 1.00 88.12 97 GLU A CA 1
ATOM 798 C C . GLU A 1 97 ? 3.930 1.717 14.417 1.00 88.12 97 GLU A C 1
ATOM 800 O O . GLU A 1 97 ? 4.239 1.914 13.235 1.00 88.12 97 GLU A O 1
ATOM 805 N N . TYR A 1 98 ? 2.660 1.662 14.824 1.00 91.06 98 TYR A N 1
ATOM 806 C CA . TYR A 1 98 ? 1.492 1.609 13.949 1.00 91.06 98 TYR A CA 1
ATOM 807 C C . TYR A 1 98 ? 0.714 2.925 13.878 1.00 91.06 98 TYR A C 1
ATOM 809 O O . TYR A 1 98 ? -0.059 3.108 12.940 1.00 91.06 98 TYR A O 1
ATOM 817 N N . GLU A 1 99 ? 0.935 3.866 14.800 1.00 90.62 99 GLU A N 1
ATOM 818 C CA . GLU A 1 99 ? 0.233 5.160 14.839 1.00 90.62 99 GLU A CA 1
ATOM 819 C C . GLU A 1 99 ? 0.341 5.943 13.521 1.00 90.62 99 GLU A C 1
ATOM 821 O O . GLU A 1 99 ? -0.619 6.585 13.097 1.00 90.62 99 GLU A O 1
ATOM 826 N N . LYS A 1 100 ? 1.462 5.812 12.797 1.00 94.50 100 LYS A N 1
ATOM 827 C CA . LYS A 1 100 ? 1.642 6.407 11.458 1.00 94.50 100 LYS A CA 1
ATOM 828 C C . LYS A 1 100 ? 0.600 5.945 10.426 1.00 94.50 100 LYS A C 1
ATOM 830 O O . LYS A 1 100 ? 0.405 6.619 9.419 1.00 94.50 100 LYS A O 1
ATOM 835 N N . LEU A 1 101 ? -0.034 4.790 10.643 1.00 97.25 101 LEU A N 1
ATOM 836 C CA . LEU A 1 101 ? -1.057 4.226 9.761 1.00 97.25 101 LEU A CA 1
ATOM 837 C C . LEU A 1 101 ? -2.453 4.769 10.075 1.00 97.25 101 LEU A C 1
ATOM 839 O O . LEU A 1 101 ? -3.333 4.700 9.222 1.00 97.25 101 LEU A O 1
ATOM 843 N N . PHE A 1 102 ? -2.681 5.314 11.271 1.00 97.25 102 PHE A N 1
ATOM 844 C CA . PHE A 1 102 ? -4.023 5.691 11.714 1.00 97.25 102 PHE A CA 1
ATOM 845 C C . PHE A 1 102 ? -4.639 6.804 10.861 1.00 97.25 102 PHE A C 1
ATOM 847 O O . PHE A 1 102 ? -5.781 6.625 10.437 1.00 97.25 102 PHE A O 1
ATOM 854 N N . PRO A 1 103 ? -3.924 7.890 10.503 1.00 97.38 103 PRO A N 1
ATOM 855 C CA . PRO A 1 103 ? -4.475 8.884 9.583 1.00 97.38 103 PRO A CA 1
ATOM 856 C C . PRO A 1 103 ? -4.866 8.264 8.234 1.00 97.38 103 PRO A C 1
ATOM 858 O O . PRO A 1 103 ? -5.912 8.564 7.674 1.00 97.38 103 PRO A O 1
ATOM 861 N N . ILE A 1 104 ? -4.081 7.308 7.739 1.00 97.44 104 ILE A N 1
ATOM 862 C CA . ILE A 1 104 ? -4.355 6.636 6.464 1.00 97.44 104 ILE A CA 1
ATOM 863 C C . ILE A 1 104 ? -5.643 5.804 6.561 1.00 97.44 104 ILE A C 1
ATOM 865 O O . ILE A 1 104 ? -6.465 5.837 5.645 1.00 97.44 104 ILE A O 1
ATOM 869 N N . ILE A 1 105 ? -5.839 5.088 7.673 1.00 98.19 105 ILE A N 1
ATOM 870 C CA . ILE A 1 105 ? -6.998 4.213 7.896 1.00 98.19 105 ILE A CA 1
ATOM 871 C C . ILE A 1 105 ? -8.273 5.018 8.186 1.00 98.19 105 ILE A C 1
ATOM 873 O O . ILE A 1 105 ? -9.334 4.660 7.675 1.00 98.19 105 ILE A O 1
ATOM 877 N N . PHE A 1 106 ? -8.191 6.067 9.008 1.00 98.06 106 PHE A N 1
ATOM 878 C CA . PHE A 1 106 ? -9.365 6.688 9.635 1.00 98.06 106 PHE A CA 1
ATOM 879 C C . PHE A 1 106 ? -9.681 8.110 9.149 1.00 98.06 106 PHE A C 1
ATOM 881 O O . PHE A 1 106 ? -10.840 8.510 9.231 1.00 98.06 106 PHE A O 1
ATOM 888 N N . ASP A 1 107 ? -8.708 8.870 8.638 1.00 97.50 107 ASP A N 1
ATOM 889 C CA . ASP A 1 107 ? -8.934 10.246 8.174 1.00 97.50 107 ASP A CA 1
ATOM 890 C C . ASP A 1 107 ? -9.309 10.258 6.691 1.00 97.50 107 ASP A C 1
ATOM 892 O O . ASP A 1 107 ? -8.492 9.939 5.836 1.00 97.50 107 ASP A O 1
ATOM 896 N N . ASP A 1 108 ? -10.533 10.658 6.357 1.00 94.94 108 ASP A N 1
ATOM 897 C CA . ASP A 1 108 ? -11.020 10.695 4.975 1.00 94.94 108 ASP A CA 1
ATOM 898 C C . ASP A 1 108 ? -10.267 11.658 4.046 1.00 94.94 108 ASP A C 1
ATOM 900 O O . ASP A 1 108 ? -10.368 11.502 2.828 1.00 94.94 108 ASP A O 1
ATOM 904 N N . SER A 1 109 ? -9.543 12.634 4.595 1.00 95.31 109 SER A N 1
ATOM 905 C CA . SER A 1 109 ? -8.832 13.661 3.827 1.00 95.31 109 SER A CA 1
ATOM 906 C C . SER A 1 109 ? -7.429 13.240 3.386 1.00 95.31 109 SER A C 1
ATOM 908 O O . SER A 1 109 ? -6.933 13.731 2.372 1.00 95.31 109 SER A O 1
ATOM 910 N N . VAL A 1 110 ? -6.800 12.312 4.110 1.00 95.44 110 VAL A N 1
ATOM 911 C CA . VAL A 1 110 ? -5.459 11.805 3.790 1.00 95.44 110 VAL A CA 1
ATOM 912 C C . VAL A 1 110 ? -5.552 10.852 2.604 1.00 95.44 110 VAL A C 1
ATOM 914 O O . VAL A 1 110 ? -6.274 9.863 2.683 1.00 95.44 110 VAL A O 1
ATOM 917 N N . ASP A 1 111 ? -4.822 11.116 1.520 1.00 94.06 111 ASP A N 1
ATOM 918 C CA . ASP A 1 111 ? -4.753 10.242 0.338 1.00 94.06 111 ASP A CA 1
ATOM 919 C C . ASP A 1 111 ? -6.151 9.802 -0.151 1.00 94.06 111 ASP A C 1
ATOM 921 O O . ASP A 1 111 ?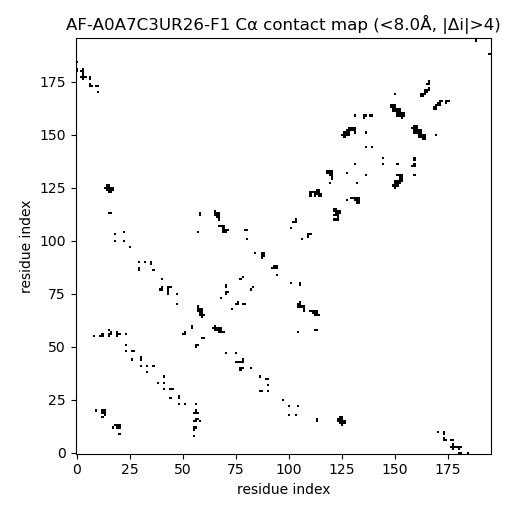 -6.421 8.620 -0.377 1.00 94.06 111 ASP A O 1
ATOM 925 N N . ALA A 1 112 ? -7.083 10.759 -0.227 1.00 94.94 112 ALA A N 1
ATOM 926 C CA . ALA A 1 112 ? -8.515 10.503 -0.399 1.00 94.94 112 ALA A CA 1
ATOM 927 C C . ALA A 1 112 ? -8.870 9.764 -1.702 1.00 94.94 112 ALA A C 1
ATOM 929 O O . ALA A 1 112 ? -9.794 8.949 -1.705 1.00 94.94 112 ALA A O 1
ATOM 930 N N . GLU A 1 113 ? -8.129 10.022 -2.780 1.00 94.25 113 GLU A N 1
ATOM 931 C CA . GLU A 1 113 ? -8.319 9.426 -4.104 1.00 94.25 113 GLU A CA 1
ATOM 932 C C . GLU A 1 113 ? -7.031 8.728 -4.553 1.00 94.25 113 GLU A C 1
ATOM 934 O O . GLU A 1 113 ? -5.933 9.276 -4.421 1.00 94.25 113 GLU A O 1
ATOM 939 N N . MET A 1 114 ? -7.152 7.522 -5.110 1.00 94.38 114 MET A N 1
ATOM 940 C CA . MET A 1 114 ? -6.005 6.773 -5.630 1.00 94.38 114 MET A CA 1
ATOM 941 C C . MET A 1 114 ? -5.367 7.488 -6.823 1.00 94.38 114 MET A C 1
ATOM 943 O O . MET A 1 114 ? -4.143 7.496 -6.965 1.00 94.38 114 MET A O 1
ATOM 947 N N . ILE A 1 115 ? -6.199 8.076 -7.685 1.00 93.25 115 ILE A N 1
ATOM 948 C CA . ILE A 1 115 ? -5.789 8.787 -8.893 1.00 93.25 115 ILE A CA 1
ATOM 949 C C . ILE A 1 115 ? -6.538 10.115 -8.945 1.00 93.25 115 ILE A C 1
ATOM 951 O O . ILE A 1 115 ? -7.766 10.156 -8.990 1.00 93.25 115 ILE A O 1
ATOM 955 N N . VAL A 1 116 ? -5.782 11.205 -8.986 1.00 93.00 116 VAL A N 1
ATOM 956 C CA . VAL A 1 116 ? -6.284 12.540 -9.300 1.00 93.00 116 VAL A CA 1
ATOM 957 C C . VAL A 1 116 ? -5.799 12.887 -10.707 1.00 93.00 116 VAL A C 1
ATOM 959 O O . VAL A 1 116 ? -4.587 12.871 -10.939 1.00 93.00 116 VAL A O 1
ATOM 962 N N . PRO A 1 117 ? -6.704 13.184 -11.661 1.00 91.12 117 PRO A N 1
ATOM 963 C CA . PRO A 1 117 ? -6.312 13.551 -13.015 1.00 91.12 117 PRO A CA 1
ATOM 964 C C . PRO A 1 117 ? -5.274 14.674 -13.023 1.00 91.12 117 PRO A C 1
ATOM 966 O O . PRO A 1 117 ? -5.419 15.665 -12.305 1.00 91.12 117 PRO A O 1
ATOM 969 N N . ASP A 1 118 ? -4.233 14.484 -13.832 1.00 91.50 118 ASP A N 1
ATOM 970 C CA . ASP A 1 118 ? -3.165 15.457 -14.071 1.00 91.50 118 ASP A CA 1
ATOM 971 C C . ASP A 1 118 ? -2.411 15.917 -12.806 1.00 91.50 118 ASP A C 1
ATOM 973 O O . ASP A 1 118 ? -1.870 17.023 -12.770 1.00 91.50 118 ASP A O 1
ATOM 977 N N . SER A 1 119 ? -2.370 15.095 -11.747 1.00 95.25 119 SER A N 1
ATOM 978 C CA . SER A 1 119 ? -1.611 15.422 -10.534 1.00 95.25 119 SER A CA 1
ATOM 979 C C . SER A 1 119 ? -1.018 14.191 -9.855 1.00 95.25 119 SER A C 1
ATOM 981 O O . SER A 1 119 ? -1.722 13.365 -9.266 1.00 95.25 119 SER A O 1
ATOM 983 N N . ILE A 1 120 ? 0.314 14.108 -9.887 1.00 95.94 120 ILE A N 1
ATOM 984 C CA . ILE A 1 120 ? 1.081 13.081 -9.178 1.00 95.94 120 ILE A CA 1
ATOM 985 C C . ILE A 1 120 ? 0.973 13.294 -7.667 1.00 95.94 120 ILE A C 1
ATOM 987 O O . ILE A 1 120 ? 0.577 12.391 -6.940 1.00 95.94 120 ILE A O 1
ATOM 991 N N . GLU A 1 121 ? 1.271 14.500 -7.190 1.00 95.25 121 GLU A N 1
ATOM 992 C CA . GLU A 1 121 ? 1.377 14.813 -5.762 1.00 95.25 121 GLU A CA 1
ATOM 993 C C . GLU A 1 121 ? 0.046 14.779 -4.996 1.00 95.25 121 GLU A C 1
ATOM 995 O O . GLU A 1 121 ? 0.055 14.734 -3.766 1.00 95.25 121 GLU A O 1
ATOM 1000 N N . LYS A 1 122 ? -1.095 14.805 -5.699 1.00 94.44 122 LYS A N 1
ATOM 1001 C CA . LYS A 1 122 ? -2.432 14.648 -5.096 1.00 94.44 122 LYS A CA 1
ATOM 1002 C C . LYS A 1 122 ? -2.974 13.223 -5.182 1.00 94.44 122 LYS A C 1
ATOM 1004 O O . LYS A 1 122 ? -3.985 12.936 -4.546 1.00 94.44 122 LYS A O 1
ATOM 1009 N N . SER A 1 123 ? -2.354 12.359 -5.981 1.00 95.12 123 SER A N 1
ATOM 1010 C CA . SER A 1 123 ? -2.763 10.963 -6.128 1.00 95.12 123 SER A CA 1
ATOM 1011 C C . SER A 1 123 ? -2.196 10.120 -4.986 1.00 95.12 123 SER A C 1
ATOM 1013 O O . SER A 1 123 ? -1.008 10.199 -4.694 1.00 95.12 123 SER A O 1
ATOM 1015 N N . GLY A 1 124 ? -3.020 9.275 -4.366 1.00 95.06 124 GLY A N 1
ATOM 1016 C CA . GLY A 1 124 ? -2.578 8.396 -3.278 1.00 95.06 124 GLY A CA 1
ATOM 1017 C C . GLY A 1 124 ? -1.916 7.085 -3.730 1.00 95.06 124 GLY A C 1
ATOM 1018 O O . GLY A 1 124 ? -1.405 6.324 -2.904 1.00 95.06 124 GLY A O 1
ATOM 1019 N N . ASN A 1 125 ? -1.913 6.782 -5.033 1.00 94.75 125 ASN A N 1
ATOM 1020 C CA . ASN A 1 125 ? -1.179 5.627 -5.547 1.00 94.75 125 ASN A CA 1
ATOM 1021 C C . ASN A 1 125 ? 0.336 5.742 -5.306 1.00 94.75 125 ASN A C 1
ATOM 1023 O O . ASN A 1 125 ? 0.893 6.813 -5.100 1.00 94.75 125 ASN A O 1
ATOM 1027 N N . ASN A 1 126 ? 1.022 4.604 -5.347 1.00 96.94 126 ASN A N 1
ATOM 1028 C CA . ASN A 1 126 ? 2.435 4.489 -4.993 1.00 96.94 126 ASN A CA 1
ATOM 1029 C C . ASN A 1 126 ? 3.310 4.121 -6.201 1.00 96.94 126 ASN A C 1
ATOM 1031 O O . ASN A 1 126 ? 4.276 3.359 -6.080 1.00 96.94 126 ASN A O 1
ATOM 1035 N N . TYR A 1 127 ? 2.973 4.648 -7.381 1.00 96.19 127 TYR A N 1
ATOM 1036 C CA . TYR A 1 127 ? 3.900 4.671 -8.521 1.00 96.19 127 TYR A CA 1
ATOM 1037 C C . TYR A 1 127 ? 4.983 5.744 -8.351 1.00 96.19 127 TYR A C 1
ATOM 1039 O O . TYR A 1 127 ? 6.088 5.608 -8.887 1.00 96.19 127 TYR A O 1
ATOM 1047 N N . TYR A 1 128 ? 4.675 6.759 -7.546 1.00 96.50 128 TYR A N 1
ATOM 1048 C CA . TYR A 1 128 ? 5.533 7.884 -7.221 1.00 96.50 128 TYR A CA 1
ATOM 1049 C C . TYR A 1 128 ? 5.729 7.938 -5.705 1.00 96.50 128 TYR A C 1
ATOM 1051 O O . TYR A 1 128 ? 4.785 7.781 -4.935 1.00 96.50 128 TYR A O 1
ATOM 1059 N N . GLY A 1 129 ? 6.969 8.109 -5.264 1.00 95.81 129 GLY A N 1
ATOM 1060 C CA . GLY A 1 129 ? 7.308 8.226 -3.856 1.00 95.81 129 GLY A CA 1
ATOM 1061 C C . GLY A 1 129 ? 6.873 9.563 -3.274 1.00 95.81 129 GLY A C 1
ATOM 1062 O O . GLY A 1 129 ? 6.696 10.549 -3.985 1.00 95.81 129 GLY A O 1
ATOM 1063 N N . LYS A 1 130 ? 6.746 9.609 -1.947 1.00 92.00 130 LYS A N 1
ATOM 1064 C CA . LYS A 1 130 ? 6.350 10.820 -1.225 1.00 92.00 130 LYS A CA 1
ATOM 1065 C C . LYS A 1 130 ? 7.224 12.020 -1.615 1.00 92.00 130 LYS A C 1
ATOM 1067 O O . LYS A 1 130 ? 8.448 11.934 -1.571 1.00 92.00 130 LYS A O 1
ATOM 1072 N N . GLY A 1 131 ? 6.580 13.136 -1.955 1.00 94.38 131 GLY A N 1
ATOM 1073 C CA . GLY A 1 131 ? 7.243 14.378 -2.371 1.00 94.38 131 GLY A CA 1
ATOM 1074 C C . GLY A 1 131 ? 7.639 14.430 -3.851 1.00 94.38 131 GLY A C 1
ATOM 1075 O O . GLY A 1 131 ? 7.995 15.501 -4.339 1.00 94.38 131 GLY A O 1
ATOM 1076 N N . PHE A 1 132 ? 7.543 13.318 -4.585 1.00 97.56 132 PHE A N 1
ATOM 1077 C CA . PHE A 1 132 ? 7.667 13.326 -6.038 1.00 97.56 132 PHE A CA 1
ATOM 1078 C C . PHE A 1 132 ? 6.451 14.037 -6.657 1.00 97.56 132 PHE A C 1
ATOM 1080 O O . PHE A 1 132 ? 5.341 13.930 -6.142 1.00 97.56 132 PHE A O 1
ATOM 1087 N N . ASN A 1 133 ? 6.659 14.795 -7.733 1.00 97.25 133 ASN A N 1
ATOM 1088 C CA . ASN A 1 133 ? 5.635 15.661 -8.324 1.00 97.25 133 ASN A CA 1
ATOM 1089 C C . ASN A 1 133 ? 5.801 15.733 -9.849 1.00 97.25 133 ASN A C 1
ATOM 1091 O O . ASN A 1 133 ? 6.717 15.125 -10.414 1.00 97.25 133 ASN A O 1
ATOM 1095 N N . GLU A 1 134 ? 4.928 16.492 -10.508 1.00 96.69 134 GLU A N 1
ATOM 1096 C CA . GLU A 1 134 ? 4.957 16.642 -11.965 1.00 96.69 134 GLU A CA 1
ATOM 1097 C C . GLU A 1 134 ? 6.266 17.258 -12.487 1.00 96.69 134 GLU A C 1
ATOM 1099 O O . GLU A 1 134 ? 6.814 16.781 -13.477 1.00 96.69 134 GLU A O 1
ATOM 1104 N N . GLU A 1 135 ? 6.834 18.259 -11.811 1.00 96.94 135 GLU A N 1
ATOM 1105 C CA . GLU A 1 135 ? 8.100 18.881 -12.232 1.00 96.94 135 GLU A CA 1
ATOM 1106 C C . GLU A 1 135 ? 9.257 17.875 -12.214 1.00 96.94 135 GLU A C 1
ATOM 1108 O O . GLU A 1 135 ? 10.027 17.777 -13.177 1.00 96.94 135 GLU A O 1
ATOM 1113 N N . HIS A 1 136 ? 9.336 17.060 -11.158 1.00 97.50 136 HIS A N 1
ATOM 1114 C CA . HIS A 1 136 ? 10.288 15.959 -11.069 1.00 97.50 136 HIS A CA 1
ATOM 1115 C C . HIS A 1 136 ? 10.090 14.974 -12.221 1.00 97.50 136 HIS A C 1
ATOM 1117 O O . HIS A 1 136 ? 11.063 14.595 -12.874 1.00 97.50 136 HIS A O 1
ATOM 1123 N N . TYR A 1 137 ? 8.842 14.593 -12.511 1.00 96.56 137 TYR A N 1
ATOM 1124 C CA . TYR A 1 137 ? 8.535 13.681 -13.609 1.00 96.56 137 TYR A CA 1
ATOM 1125 C C . TYR A 1 137 ? 8.978 14.249 -14.962 1.00 96.56 137 TYR A C 1
ATOM 1127 O O . TYR A 1 137 ? 9.659 13.564 -15.723 1.00 96.56 137 TYR A O 1
ATOM 1135 N N . GLN A 1 138 ? 8.659 15.513 -15.245 1.00 96.62 138 GLN A N 1
ATOM 1136 C CA . GLN A 1 138 ? 8.991 16.190 -16.502 1.00 96.62 138 GLN A CA 1
ATOM 1137 C C . GLN A 1 138 ? 10.497 16.415 -16.693 1.00 96.62 138 GLN A C 1
ATOM 1139 O O . GLN A 1 138 ? 10.956 16.501 -17.832 1.00 96.62 138 GLN A O 1
ATOM 1144 N N . SER A 1 139 ? 11.275 16.466 -15.608 1.00 96.88 139 SER A N 1
ATOM 1145 C CA . SER A 1 139 ? 12.739 16.564 -15.679 1.00 96.88 139 SER A CA 1
ATOM 1146 C C . SER A 1 139 ? 13.426 15.273 -16.157 1.00 96.88 139 SER A C 1
ATOM 1148 O O . SER A 1 139 ? 14.587 15.303 -16.573 1.00 96.88 139 SER A O 1
ATOM 1150 N N . LEU A 1 140 ? 12.723 14.133 -16.127 1.00 96.69 140 LEU A N 1
ATOM 1151 C CA . LEU A 1 140 ? 13.241 12.848 -16.593 1.00 96.69 140 LEU A CA 1
ATOM 1152 C C . LEU A 1 140 ? 13.248 12.766 -18.125 1.00 96.69 140 LEU A C 1
ATOM 1154 O O . LEU A 1 140 ? 12.400 13.326 -18.821 1.00 96.69 140 LEU A O 1
ATOM 1158 N N . SER A 1 141 ? 14.175 11.976 -18.671 1.00 96.56 141 SER A N 1
ATOM 1159 C CA . SER A 1 141 ? 14.210 11.713 -20.110 1.00 96.56 141 SER A CA 1
ATOM 1160 C C . SER A 1 141 ? 12.959 10.957 -20.579 1.00 96.56 141 SER A C 1
ATOM 1162 O O . SER A 1 141 ? 12.356 10.173 -19.842 1.00 96.56 141 SER A O 1
ATOM 1164 N N . ASN A 1 142 ? 12.589 11.136 -21.851 1.00 95.44 142 ASN A N 1
ATOM 1165 C CA . ASN A 1 142 ? 11.460 10.411 -22.450 1.00 95.44 142 ASN A CA 1
ATOM 1166 C C . ASN A 1 142 ? 11.623 8.887 -22.365 1.00 95.44 142 ASN A C 1
ATOM 1168 O O . ASN A 1 142 ? 10.638 8.181 -22.173 1.00 95.44 142 ASN A O 1
ATOM 1172 N N . GLU A 1 143 ? 12.852 8.373 -22.484 1.00 94.75 143 GLU A N 1
ATOM 1173 C CA . GLU A 1 143 ? 13.113 6.936 -22.346 1.00 94.75 143 GLU A CA 1
ATOM 1174 C C . GLU A 1 143 ? 12.711 6.432 -20.957 1.00 94.75 143 GLU A C 1
ATOM 1176 O O . GLU A 1 143 ? 12.054 5.402 -20.837 1.00 94.75 143 GLU A O 1
ATOM 1181 N N . VAL A 1 144 ? 13.075 7.176 -19.912 1.00 94.75 144 VAL A N 1
ATOM 1182 C CA . VAL A 1 144 ? 12.792 6.808 -18.524 1.00 94.75 144 VAL A CA 1
ATOM 1183 C C . VAL A 1 144 ? 11.294 6.881 -18.232 1.00 94.75 144 VAL A C 1
ATOM 1185 O O . VAL A 1 144 ? 10.744 5.951 -17.643 1.00 94.75 144 VAL A O 1
ATOM 1188 N N . ARG A 1 145 ? 10.616 7.936 -18.696 1.00 94.00 145 ARG A N 1
ATOM 1189 C CA . ARG A 1 145 ? 9.169 8.120 -18.490 1.00 94.00 145 ARG A CA 1
ATOM 1190 C C . ARG A 1 145 ? 8.314 7.035 -19.139 1.00 94.00 145 ARG A C 1
ATOM 1192 O O . ARG A 1 145 ? 7.294 6.654 -18.576 1.00 94.00 145 ARG A O 1
ATOM 1199 N N . ASN A 1 146 ? 8.750 6.508 -20.282 1.00 92.00 146 ASN A N 1
ATOM 1200 C CA . ASN A 1 146 ? 8.017 5.486 -21.033 1.00 92.00 146 ASN A CA 1
ATOM 1201 C C . ASN A 1 146 ? 8.209 4.054 -20.497 1.00 92.00 146 ASN A C 1
ATOM 1203 O O . ASN A 1 146 ? 7.659 3.107 -21.065 1.00 92.00 146 ASN A O 1
ATOM 1207 N N . ARG A 1 147 ? 8.987 3.850 -19.425 1.00 93.62 147 ARG A N 1
ATOM 1208 C CA . ARG A 1 147 ? 9.156 2.519 -18.825 1.00 93.62 147 ARG A CA 1
ATOM 1209 C C . ARG A 1 147 ? 7.972 2.162 -17.932 1.00 93.62 147 ARG A C 1
ATOM 1211 O O . ARG A 1 147 ? 7.716 2.806 -16.925 1.00 93.62 147 ARG A O 1
ATOM 1218 N N . ILE A 1 148 ? 7.315 1.053 -18.265 1.00 92.81 148 ILE A N 1
ATOM 1219 C CA . ILE A 1 148 ? 6.125 0.554 -17.557 1.00 92.81 148 ILE A CA 1
ATOM 1220 C C . ILE A 1 148 ? 6.432 -0.116 -16.209 1.00 92.81 148 ILE A C 1
ATOM 1222 O O . ILE A 1 148 ? 5.542 -0.296 -15.386 1.00 92.81 148 ILE A O 1
ATOM 1226 N N . ASN A 1 149 ? 7.682 -0.529 -15.981 1.00 95.75 149 ASN A N 1
ATOM 1227 C CA . ASN A 1 149 ? 8.104 -1.266 -14.790 1.00 95.75 149 ASN A CA 1
ATOM 1228 C C . ASN A 1 149 ? 8.994 -0.415 -13.873 1.00 95.75 149 ASN A C 1
ATOM 1230 O O . ASN A 1 149 ? 10.032 -0.881 -13.401 1.00 95.75 149 ASN A O 1
ATOM 1234 N N . ALA A 1 150 ? 8.610 0.840 -13.659 1.00 96.19 150 ALA A N 1
ATOM 1235 C CA . ALA A 1 150 ? 9.373 1.809 -12.889 1.00 96.19 150 ALA A CA 1
ATOM 1236 C C . ALA A 1 150 ? 8.581 2.331 -11.684 1.00 96.19 150 ALA A C 1
ATOM 1238 O O . ALA A 1 150 ? 7.353 2.421 -11.703 1.00 96.19 150 ALA A O 1
ATOM 1239 N N . TYR A 1 151 ? 9.328 2.681 -10.646 1.00 97.38 151 TYR A N 1
ATOM 1240 C CA . TYR A 1 151 ? 8.894 3.474 -9.512 1.00 97.38 151 TYR A CA 1
ATOM 1241 C C . TYR A 1 151 ? 9.775 4.711 -9.437 1.00 97.38 151 TYR A C 1
ATOM 1243 O O . TYR A 1 151 ? 11.003 4.610 -9.513 1.00 97.38 151 TYR A O 1
ATOM 1251 N N . PHE A 1 152 ? 9.141 5.865 -9.297 1.00 97.50 152 PHE A N 1
ATOM 1252 C CA . PHE A 1 152 ? 9.813 7.156 -9.300 1.00 97.50 152 PHE A CA 1
ATOM 1253 C C . PHE A 1 152 ? 9.855 7.698 -7.878 1.00 97.50 152 PHE A C 1
ATOM 1255 O O . PHE A 1 152 ? 8.851 7.671 -7.177 1.00 97.50 152 PHE A O 1
ATOM 1262 N N . SER A 1 153 ? 11.003 8.168 -7.418 1.00 97.31 153 SER A N 1
ATOM 1263 C CA . SER A 1 153 ? 11.185 8.688 -6.063 1.00 97.31 153 SER A CA 1
ATOM 1264 C C . SER A 1 153 ? 12.202 9.823 -6.058 1.00 97.31 153 SER A C 1
ATOM 1266 O O . SER A 1 153 ? 12.720 10.210 -7.106 1.00 97.31 153 SER A O 1
ATOM 1268 N N . LEU A 1 154 ? 12.456 10.388 -4.883 1.00 97.75 154 LEU A N 1
ATOM 1269 C CA . LEU A 1 154 ? 13.547 11.329 -4.671 1.00 97.75 154 LEU A CA 1
ATOM 1270 C C . LEU A 1 154 ? 14.684 10.620 -3.933 1.00 97.75 154 LEU A C 1
ATOM 1272 O O . LEU A 1 154 ? 14.437 9.778 -3.066 1.00 97.75 154 LEU A O 1
ATOM 1276 N N . ASP A 1 155 ? 15.922 10.937 -4.297 1.00 96.31 155 ASP A N 1
ATOM 1277 C CA . ASP A 1 155 ? 17.096 10.559 -3.517 1.00 96.31 155 ASP A CA 1
ATOM 1278 C C . ASP A 1 155 ? 17.276 11.464 -2.281 1.00 96.31 155 ASP A C 1
ATOM 1280 O O . ASP A 1 155 ? 16.469 12.353 -2.004 1.00 96.31 155 ASP A O 1
ATOM 1284 N N . GLU A 1 156 ? 18.349 11.238 -1.520 1.00 95.25 156 GLU A N 1
ATOM 1285 C CA . GLU A 1 156 ? 18.663 12.006 -0.304 1.00 95.25 156 GLU A CA 1
ATOM 12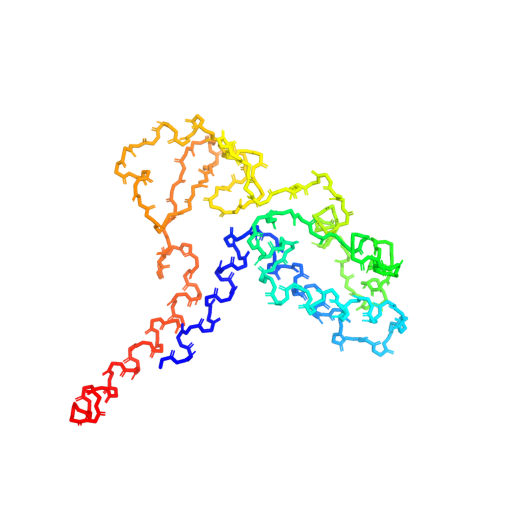86 C C . GLU A 1 156 ? 18.904 13.503 -0.569 1.00 95.25 156 GLU A C 1
ATOM 1288 O O . GLU A 1 156 ? 18.762 14.318 0.341 1.00 95.25 156 GLU A O 1
ATOM 1293 N N . ASN A 1 157 ? 19.224 13.876 -1.812 1.00 95.44 157 ASN A N 1
ATOM 1294 C CA . ASN A 1 157 ? 19.433 15.259 -2.237 1.00 95.44 157 ASN A CA 1
ATOM 1295 C C . ASN A 1 157 ? 18.159 15.892 -2.818 1.00 95.44 157 ASN A C 1
ATOM 1297 O O . ASN A 1 157 ? 18.206 17.024 -3.300 1.00 95.44 157 ASN A O 1
ATOM 1301 N N . GLY A 1 158 ? 17.034 15.170 -2.826 1.00 95.25 158 GLY A N 1
ATOM 1302 C CA . GLY A 1 158 ? 15.795 15.622 -3.454 1.00 95.25 158 GLY A CA 1
ATOM 1303 C C . GLY A 1 158 ? 15.810 15.539 -4.982 1.00 95.25 158 GLY A C 1
ATOM 1304 O O . GLY A 1 158 ? 14.976 16.170 -5.624 1.00 95.25 158 GLY A O 1
ATOM 1305 N N . SER A 1 159 ? 16.744 14.796 -5.583 1.00 96.00 159 SER A N 1
ATOM 1306 C CA . SER A 1 159 ? 16.810 14.615 -7.037 1.00 96.00 159 SER A CA 1
ATOM 1307 C C . SER A 1 159 ? 16.000 13.394 -7.491 1.00 96.00 159 SER A C 1
ATOM 1309 O O . SER A 1 159 ? 15.949 12.394 -6.770 1.00 96.00 159 SER A O 1
ATOM 1311 N N . PRO A 1 160 ? 15.382 13.426 -8.689 1.00 97.25 160 PRO A N 1
ATOM 1312 C CA . PRO A 1 160 ? 14.639 12.290 -9.224 1.00 97.25 160 PRO A CA 1
ATOM 1313 C C . PRO A 1 160 ? 15.489 11.019 -9.327 1.00 97.25 160 PRO A C 1
ATOM 1315 O O . PRO A 1 160 ? 16.521 10.979 -9.998 1.00 97.25 160 PRO A O 1
ATOM 1318 N N . LYS A 1 161 ? 15.001 9.950 -8.702 1.00 96.50 161 LYS A N 1
ATOM 1319 C CA . LYS A 1 161 ? 15.561 8.601 -8.726 1.00 96.50 161 LYS A CA 1
ATOM 1320 C C . LYS A 1 161 ? 14.528 7.640 -9.303 1.00 96.50 161 LYS A C 1
ATOM 1322 O O . LYS A 1 161 ? 13.330 7.769 -9.058 1.00 96.50 161 LYS A O 1
ATOM 1327 N N . VAL A 1 162 ? 14.998 6.651 -10.058 1.00 96.94 162 VAL A N 1
ATOM 1328 C CA . VAL A 1 162 ? 14.140 5.619 -10.649 1.00 96.94 162 VAL A CA 1
ATOM 1329 C C . VAL A 1 162 ? 14.598 4.244 -10.202 1.00 96.94 162 VAL A C 1
ATOM 1331 O O . VAL A 1 162 ? 15.769 3.888 -10.330 1.00 96.94 162 VAL A O 1
ATOM 1334 N N . GLU A 1 163 ? 13.655 3.462 -9.692 1.00 96.69 163 GLU A N 1
ATOM 1335 C CA . GLU A 1 163 ? 13.860 2.074 -9.298 1.00 96.69 163 GLU A CA 1
ATOM 1336 C C . GLU A 1 163 ? 12.995 1.168 -10.168 1.00 96.69 163 GLU A C 1
ATOM 1338 O O . GLU A 1 163 ? 11.793 1.379 -10.315 1.00 96.69 163 GLU A O 1
ATOM 1343 N N . TYR A 1 164 ? 13.599 0.134 -10.746 1.00 96.88 164 TYR A N 1
ATOM 1344 C CA . TYR A 1 164 ? 12.882 -0.778 -11.629 1.00 96.88 164 TYR A CA 1
ATOM 1345 C C . TYR A 1 164 ? 12.314 -1.973 -10.871 1.00 96.88 164 TYR A C 1
ATOM 1347 O O . TYR A 1 164 ? 12.989 -2.561 -10.020 1.00 96.88 164 TYR A O 1
ATOM 1355 N N . TYR A 1 165 ? 11.100 -2.383 -11.244 1.00 97.25 165 TYR A N 1
ATOM 1356 C CA . TYR A 1 165 ? 10.511 -3.638 -10.791 1.00 97.25 165 TYR A CA 1
ATOM 1357 C C . TYR A 1 165 ? 11.290 -4.798 -11.401 1.00 97.25 165 TYR A C 1
ATOM 1359 O O . TYR A 1 165 ? 11.207 -5.062 -12.605 1.00 97.25 165 TYR A O 1
ATOM 1367 N N . SER A 1 166 ? 12.106 -5.447 -10.576 1.00 96.94 166 SER A N 1
ATOM 1368 C CA . SER A 1 166 ? 12.988 -6.535 -10.991 1.00 96.94 166 SER A CA 1
ATOM 1369 C C . SER A 1 166 ? 13.467 -7.349 -9.788 1.00 96.94 166 SER A C 1
ATOM 1371 O O . SER A 1 166 ? 13.278 -6.957 -8.640 1.00 96.94 166 SER A O 1
ATOM 1373 N N . ILE A 1 167 ? 14.144 -8.468 -10.055 1.00 97.06 167 ILE A N 1
ATOM 1374 C CA . ILE A 1 167 ? 14.789 -9.293 -9.021 1.00 97.06 167 ILE A CA 1
ATOM 1375 C C . ILE A 1 167 ? 16.021 -8.639 -8.373 1.00 97.06 167 ILE A C 1
ATOM 1377 O O . ILE A 1 167 ? 16.589 -9.231 -7.475 1.00 97.06 167 ILE A O 1
ATOM 1381 N N . ASN A 1 168 ? 16.444 -7.459 -8.834 1.00 96.31 168 ASN A N 1
ATOM 1382 C CA . ASN A 1 168 ? 17.562 -6.697 -8.264 1.00 96.31 168 ASN A CA 1
ATOM 1383 C C . ASN A 1 168 ? 17.129 -5.254 -7.941 1.00 96.31 168 ASN A C 1
ATOM 1385 O O . ASN A 1 168 ? 17.932 -4.325 -8.004 1.00 96.31 168 ASN A O 1
ATOM 1389 N N . GLY A 1 169 ? 15.832 -5.038 -7.726 1.00 95.88 169 GLY A N 1
ATOM 1390 C CA . GLY A 1 169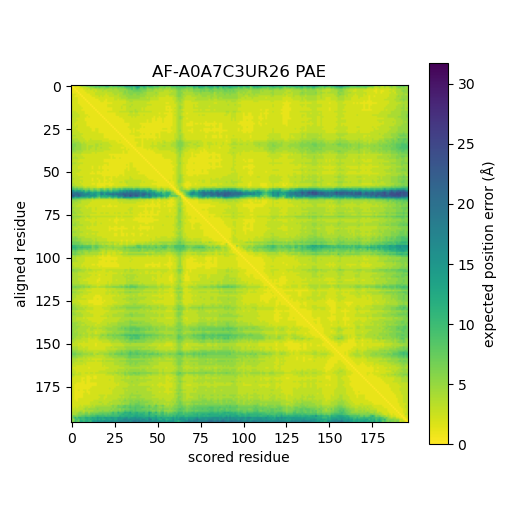 ? 15.252 -3.712 -7.553 1.00 95.88 169 GLY A CA 1
ATOM 1391 C C . GLY A 1 169 ? 13.980 -3.765 -6.721 1.00 95.88 169 GLY A C 1
ATOM 1392 O O . GLY A 1 169 ? 13.811 -4.624 -5.854 1.00 95.88 169 GLY A O 1
ATOM 1393 N N . LYS A 1 170 ? 13.050 -2.846 -6.984 1.00 95.75 170 LYS A N 1
ATOM 1394 C CA . LYS A 1 170 ? 11.801 -2.792 -6.225 1.00 95.75 170 LYS A CA 1
ATOM 1395 C C . LYS A 1 170 ? 10.987 -4.077 -6.438 1.00 95.75 170 LYS A C 1
ATOM 1397 O O . LYS A 1 170 ? 10.855 -4.562 -7.561 1.00 95.75 170 LYS A O 1
ATOM 1402 N N . TYR A 1 171 ? 10.443 -4.614 -5.343 1.00 97.38 171 TYR A N 1
ATOM 1403 C CA . TYR A 1 171 ? 9.767 -5.921 -5.271 1.00 97.38 171 TYR A CA 1
ATOM 1404 C C . TYR A 1 171 ? 10.661 -7.146 -5.538 1.00 97.38 171 TYR A C 1
ATOM 1406 O O . TYR A 1 171 ? 10.156 -8.203 -5.922 1.00 97.38 171 TYR A O 1
ATOM 1414 N N . GLU A 1 172 ? 11.974 -7.044 -5.305 1.00 97.69 172 GLU A N 1
ATOM 1415 C CA . GLU A 1 172 ? 12.922 -8.163 -5.432 1.00 97.69 172 GLU A CA 1
ATOM 1416 C C . GLU A 1 172 ? 12.431 -9.445 -4.743 1.00 97.69 172 GLU A C 1
ATOM 1418 O O . GLU A 1 172 ? 12.460 -10.518 -5.349 1.00 97.69 172 GLU A O 1
ATOM 1423 N N . LYS A 1 173 ? 11.948 -9.348 -3.498 1.00 97.12 173 LYS A N 1
ATOM 1424 C CA . LYS A 1 173 ? 11.494 -10.505 -2.713 1.00 97.12 173 LYS A CA 1
ATOM 1425 C C . LYS A 1 173 ? 10.358 -11.250 -3.421 1.00 97.12 173 LYS A C 1
ATOM 142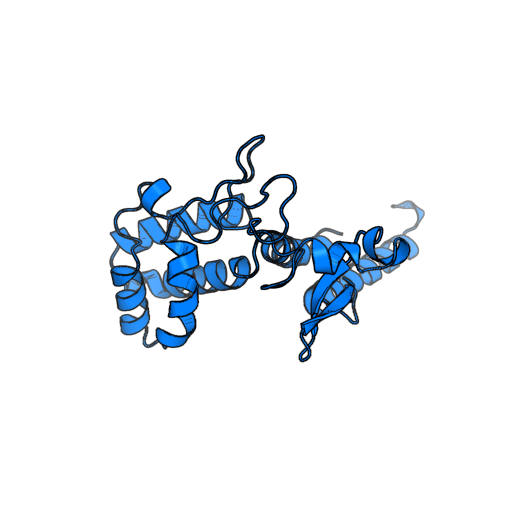7 O O . LYS A 1 173 ? 10.439 -12.462 -3.631 1.00 97.12 173 LYS A O 1
ATOM 1432 N N . GLU A 1 174 ? 9.307 -10.536 -3.813 1.00 97.81 174 GLU A N 1
ATOM 1433 C CA . GLU A 1 174 ? 8.139 -11.093 -4.496 1.00 97.81 174 GLU A CA 1
ATOM 1434 C C . GLU A 1 174 ? 8.483 -11.621 -5.901 1.00 97.81 174 GLU A C 1
ATOM 1436 O O . GLU A 1 174 ? 8.044 -12.711 -6.295 1.00 97.81 174 GLU A O 1
ATOM 1441 N N . LEU A 1 175 ? 9.306 -10.889 -6.657 1.00 98.06 175 LEU A N 1
ATOM 1442 C CA . LEU A 1 175 ? 9.700 -11.267 -8.016 1.00 98.06 175 LEU A CA 1
ATOM 1443 C C . LEU A 1 175 ? 10.675 -12.450 -8.031 1.00 98.06 175 LEU A C 1
ATOM 1445 O O . LEU A 1 175 ? 10.590 -13.297 -8.919 1.00 98.06 175 LEU A O 1
ATOM 14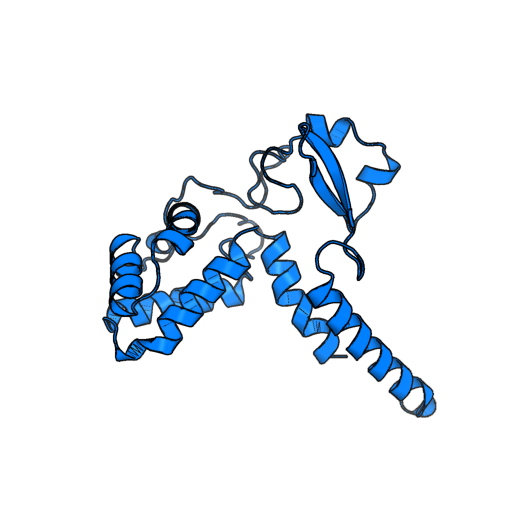49 N N . THR A 1 176 ? 11.532 -12.592 -7.021 1.00 98.06 176 THR A N 1
ATOM 1450 C CA . THR A 1 176 ? 12.415 -13.759 -6.869 1.00 98.06 176 THR A CA 1
ATOM 1451 C C . THR A 1 176 ? 11.609 -15.042 -6.671 1.00 98.06 176 THR A C 1
ATOM 1453 O O . THR A 1 176 ? 11.867 -16.051 -7.336 1.00 98.06 176 THR A O 1
ATOM 1456 N N . ILE A 1 177 ? 10.573 -15.000 -5.824 1.00 97.44 177 ILE A N 1
ATOM 1457 C CA . ILE A 1 177 ? 9.648 -16.130 -5.629 1.00 97.44 177 ILE A CA 1
ATOM 1458 C C . ILE A 1 177 ? 8.918 -16.456 -6.938 1.00 97.44 177 ILE A C 1
ATOM 1460 O O . ILE A 1 177 ? 8.790 -17.625 -7.312 1.00 97.44 177 ILE A O 1
ATOM 1464 N N . THR A 1 178 ? 8.474 -15.426 -7.659 1.00 97.25 178 THR A N 1
ATOM 1465 C CA . THR A 1 178 ? 7.818 -15.568 -8.965 1.00 97.25 178 THR A CA 1
ATOM 1466 C C . THR A 1 178 ? 8.728 -16.289 -9.963 1.00 97.25 178 THR A C 1
ATOM 1468 O O . THR A 1 178 ? 8.345 -17.318 -10.524 1.00 97.25 178 THR A O 1
ATOM 1471 N N . VAL A 1 179 ? 9.967 -15.815 -10.127 1.00 97.44 179 VAL A N 1
ATOM 1472 C CA . VAL A 1 179 ? 10.964 -16.407 -11.032 1.00 97.44 179 VAL A CA 1
ATOM 1473 C C . VAL A 1 179 ? 11.287 -17.852 -10.651 1.00 97.44 179 VAL A C 1
ATOM 1475 O O . VAL A 1 179 ? 11.386 -18.699 -11.540 1.00 97.44 179 VAL A O 1
ATOM 1478 N N . TYR A 1 180 ? 11.400 -18.174 -9.358 1.00 97.25 180 TYR A N 1
ATOM 1479 C CA . TYR A 1 180 ? 11.600 -19.554 -8.902 1.00 97.25 180 TYR A CA 1
ATOM 1480 C C . TYR A 1 180 ? 10.496 -20.493 -9.418 1.00 97.25 180 TYR A C 1
ATOM 1482 O O . TYR A 1 180 ? 10.784 -21.548 -9.993 1.00 97.25 180 TYR A O 1
ATOM 1490 N N . TRP A 1 181 ? 9.226 -20.106 -9.269 1.00 97.44 181 TRP A N 1
ATOM 1491 C CA . TRP A 1 181 ? 8.104 -20.936 -9.714 1.00 97.44 181 TRP A CA 1
ATOM 1492 C C . TRP A 1 181 ? 7.966 -21.002 -11.235 1.00 97.44 181 TRP A C 1
ATOM 1494 O O . TRP A 1 181 ? 7.579 -22.053 -11.751 1.00 97.44 181 TRP A O 1
ATOM 1504 N N . LEU A 1 182 ? 8.309 -19.929 -11.950 1.00 97.00 182 LEU A N 1
ATOM 1505 C CA . LEU A 1 182 ? 8.345 -19.928 -13.414 1.00 97.00 182 LEU A CA 1
ATOM 1506 C C . LEU A 1 182 ? 9.437 -20.857 -13.953 1.00 97.00 182 LEU A C 1
ATOM 1508 O O . LEU A 1 182 ? 9.156 -21.655 -14.842 1.00 97.00 182 LEU A O 1
ATOM 1512 N N . LYS A 1 183 ? 10.641 -20.848 -13.364 1.00 96.69 183 LYS A N 1
ATOM 1513 C CA . LYS A 1 183 ? 11.716 -21.793 -13.724 1.00 96.69 183 LYS A CA 1
ATOM 1514 C C . LYS A 1 183 ? 11.281 -23.245 -13.528 1.00 96.69 183 LYS A C 1
ATOM 1516 O O . LYS A 1 183 ? 11.514 -24.084 -14.390 1.00 96.69 183 LYS A O 1
ATOM 1521 N N . ARG A 1 184 ? 10.586 -23.546 -12.426 1.00 95.50 184 ARG A N 1
ATOM 1522 C CA . ARG A 1 184 ? 10.025 -24.889 -12.206 1.00 95.50 184 ARG A CA 1
ATOM 1523 C C . ARG A 1 184 ? 8.966 -25.256 -13.241 1.00 95.50 184 ARG A C 1
ATOM 1525 O O . ARG A 1 184 ? 8.948 -26.398 -13.679 1.00 95.50 184 ARG A O 1
ATOM 1532 N N . ALA A 1 185 ? 8.095 -24.320 -13.612 1.00 94.38 185 ALA A N 1
ATOM 1533 C CA . ALA A 1 185 ? 7.088 -24.559 -14.641 1.00 94.38 185 ALA A CA 1
ATOM 1534 C C . ALA A 1 185 ? 7.735 -24.830 -16.009 1.00 94.38 185 ALA A C 1
ATOM 1536 O O . ALA A 1 185 ? 7.357 -25.793 -16.666 1.00 94.38 185 ALA A O 1
ATOM 1537 N N . LEU A 1 186 ? 8.752 -24.048 -16.384 1.00 95.12 186 LEU A N 1
ATOM 1538 C CA . LEU A 1 186 ? 9.510 -24.247 -17.618 1.00 95.12 186 LEU A CA 1
ATOM 1539 C C . LEU A 1 186 ? 10.142 -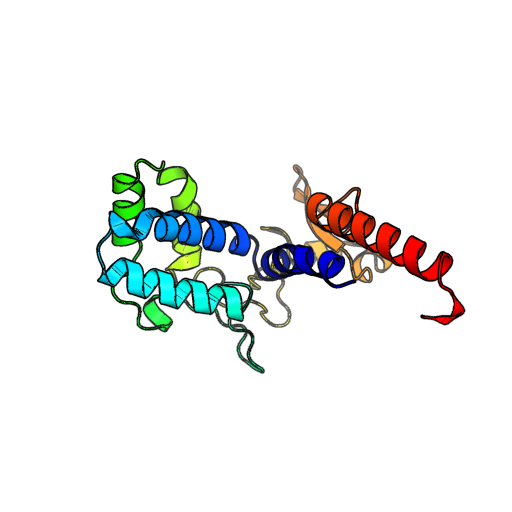25.642 -17.678 1.00 95.12 186 LEU A C 1
ATOM 1541 O O . LEU A 1 186 ? 9.982 -26.331 -18.679 1.00 95.12 186 LEU A O 1
ATOM 1545 N N . ASN A 1 187 ? 10.783 -26.087 -16.592 1.00 94.12 187 ASN A N 1
ATOM 1546 C CA . ASN A 1 187 ? 11.373 -27.427 -16.531 1.00 94.12 187 ASN A CA 1
ATOM 1547 C C . ASN A 1 187 ? 10.328 -28.532 -16.771 1.00 94.12 187 ASN A C 1
ATOM 1549 O O . ASN A 1 187 ? 10.625 -29.519 -17.435 1.00 94.12 187 ASN A O 1
ATOM 1553 N N . TYR A 1 188 ? 9.104 -28.366 -16.255 1.00 93.00 188 TYR A N 1
ATOM 1554 C CA . TYR A 1 188 ? 8.013 -29.318 -16.487 1.00 93.00 188 TYR A CA 1
ATOM 1555 C C . TYR A 1 188 ? 7.568 -29.346 -17.952 1.00 93.00 188 TYR A C 1
ATOM 1557 O O . TYR A 1 188 ? 7.398 -30.427 -18.504 1.00 93.00 188 TYR A O 1
ATOM 1565 N N . VAL A 1 189 ? 7.418 -28.181 -18.587 1.00 94.44 189 VAL A N 1
ATOM 1566 C CA . VAL A 1 189 ? 7.068 -28.094 -20.016 1.00 94.44 189 VAL A CA 1
ATOM 1567 C C . VAL A 1 189 ? 8.152 -28.745 -20.875 1.00 94.44 189 VAL A C 1
ATOM 1569 O O . VAL A 1 189 ? 7.851 -29.536 -21.757 1.00 94.44 189 VAL A O 1
ATOM 1572 N N . GLN A 1 190 ? 9.424 -28.480 -20.574 1.00 93.00 190 GLN A N 1
ATOM 1573 C CA . GLN A 1 190 ? 10.551 -29.069 -21.300 1.00 93.00 190 GLN A CA 1
ATOM 1574 C C . GLN A 1 190 ? 10.649 -30.591 -21.127 1.00 93.00 190 GLN A C 1
ATOM 1576 O O . GLN A 1 190 ? 11.086 -31.276 -22.046 1.00 93.00 190 GLN A O 1
ATOM 1581 N N . GLN A 1 191 ? 10.258 -31.123 -19.966 1.00 94.38 191 GLN A N 1
ATOM 1582 C CA . GLN A 1 191 ? 10.249 -32.565 -19.709 1.00 94.38 191 GLN A CA 1
ATOM 1583 C C . GLN A 1 191 ? 9.087 -33.283 -20.415 1.00 94.38 191 GLN A C 1
ATOM 1585 O O . GLN A 1 191 ? 9.226 -34.451 -20.772 1.00 94.38 191 GLN A O 1
ATOM 1590 N N . TYR A 1 192 ? 7.960 -32.597 -20.611 1.00 93.38 192 TYR A N 1
ATOM 1591 C CA . TYR A 1 192 ? 6.735 -33.163 -21.180 1.00 93.38 192 TYR A CA 1
ATOM 1592 C C . TYR A 1 192 ? 6.187 -32.286 -22.321 1.00 93.38 192 TYR A C 1
ATOM 1594 O O . TYR A 1 192 ? 5.071 -31.771 -22.208 1.00 93.38 192 TYR A O 1
ATOM 1602 N N . PRO A 1 193 ? 6.945 -32.105 -23.419 1.00 88.56 193 PRO A N 1
ATOM 1603 C CA . PRO A 1 193 ? 6.593 -31.153 -24.472 1.00 88.56 193 PRO A CA 1
ATOM 1604 C C . PRO A 1 193 ? 5.300 -31.514 -25.213 1.00 88.56 193 PRO A C 1
ATOM 1606 O O . PRO A 1 193 ? 4.600 -30.623 -25.660 1.00 88.56 193 PRO A O 1
ATOM 1609 N N . ASP A 1 194 ? 4.938 -32.797 -25.301 1.00 92.69 194 ASP A N 1
ATOM 1610 C CA . ASP A 1 194 ? 3.709 -33.224 -25.989 1.00 92.69 194 ASP A CA 1
ATOM 1611 C C . ASP A 1 194 ? 2.445 -33.104 -25.114 1.00 92.69 194 ASP A C 1
ATOM 1613 O O . ASP A 1 194 ? 1.333 -33.362 -25.572 1.00 92.69 194 ASP A O 1
ATOM 1617 N N . THR A 1 195 ? 2.601 -32.770 -23.827 1.00 88.19 195 THR A N 1
ATOM 1618 C CA . THR A 1 195 ? 1.483 -32.598 -22.878 1.00 88.19 195 THR A CA 1
ATOM 1619 C C . THR A 1 195 ? 1.025 -31.145 -22.772 1.00 88.19 195 THR A C 1
ATOM 1621 O O . THR A 1 195 ? -0.110 -30.898 -22.359 1.00 88.19 195 THR A O 1
ATOM 1624 N N . PHE A 1 196 ? 1.905 -30.197 -23.100 1.00 70.19 196 PHE A N 1
ATOM 1625 C CA . PHE A 1 196 ? 1.738 -28.769 -22.837 1.00 70.19 196 PHE A CA 1
ATOM 1626 C C . PHE A 1 196 ? 1.873 -27.923 -24.097 1.00 70.19 196 PHE A C 1
ATOM 1628 O O . PHE A 1 196 ? 2.802 -28.183 -24.886 1.00 70.19 196 PHE A O 1
#

Sequence (196 aa):
MSRAILPFNRINRGQNHYANNDIIELLEKVYENKSLLDPNLVKDIETYLVYLWSNHGIYFQGFYSDSKRTPSKLNLKYLTSENLSDALNKLNYNSSEYEKLFPIIFDDSVDAEMIVPDSIEKSGNNYYGKGFNEEHYQSLSNEVRNRINAYFSLDENGSPKVEYYSINGKYEKELTITVYWLKRALNYVQQYPDTF

pLDDT: mean 94.59, std 5.92, range [54.28, 98.69]

Foldseek 3Di:
DVQLCVLVLVVVLCQLAVCLVVVLVLLVVLLVVCVQADVLLNVLSVVVNVQCSVCSGQARPDDPGQFGDASVNVVSPQPAPVRSLVSCVSVVHDVVVCNVCRCVRHPCCPQGGQDDPPWPQSHRGQLEDHPDIDVLLVPDDPVLNPDPQWRWYADPVRHIDIFGDDCVTPPVVSNVSSVVVVVVVVVVCVVPVVVD

Radius of gyration: 19.76 Å; Cα contacts (8 Å, |Δi|>4): 247; chains: 1; bounding box: 40×52×51 Å

Secondary structure (DSSP, 8-state):
-HHHHTTHHHHHHHHH-TTHHHHHHHHHHHHHTGGGS-HHHHHHHHHHHHHHHHTTSSB--BTTB-BB--TGGGT-SS--HHHHHHHHHHTT--GGGTGGGHHHHH-TTTT-BS-BTTBSTT---SSB-TT--HHHHHHS-HHHHT-TTEEEEE-TTS-EEEEEBSTTSBTHHHHHHHHHHHHHHHHHHHH-TTT-

Solvent-accessible surface area (backbone atoms only — not comparable to full-atom values): 10847 Å² total; per-residue (Å²): 98,76,76,32,56,58,43,49,57,60,51,52,12,36,39,53,20,75,55,31,57,59,54,50,51,52,52,48,60,53,55,77,49,43,92,83,51,60,68,63,36,46,51,30,48,52,56,48,49,54,49,28,66,75,36,44,24,56,36,44,81,51,96,92,39,46,42,52,57,30,40,68,79,70,68,29,85,47,47,41,73,66,51,50,44,51,48,30,53,75,70,74,42,71,46,77,80,52,54,82,48,41,52,65,49,66,37,74,78,50,60,34,28,36,70,40,89,98,35,58,70,64,21,31,31,34,53,47,35,89,90,35,36,60,70,54,58,68,70,48,54,71,74,66,70,71,47,90,53,55,34,41,29,56,46,98,86,68,46,80,38,80,41,42,60,35,70,89,40,49,60,20,73,42,42,45,53,22,51,55,39,47,53,54,42,50,54,52,40,72,75,38,56,95,79,101

Nearest PDB structures (foldseek):
  7oq4-assembly1_Z  TM=3.710E-01  e=5.774E+00  Bicaudavirus pozzuoliense

Mean predicted aligned error: 3.87 Å